Protein AF-0000000083254557 (afdb_homodimer)

Sequence (336 aa):
MAKVIPGRYTARMEGDFVVFIIGMRVNRLWAVHKWLPVFQAMGPMLRELYTNRKLGFRGTEFMLGWRSVHLLQYWDSYEQLETYARGGQHLSAWRNFNRKVGTDGTVGIYHETYKIRSGDYECVYGNMPVFGLAKVSQHVPAVGHMETSRRRMGGENEPAVPTPNNPQMAKVIPGRYTARMEGDFVVFIIGMRVNRLWAVHKWLPVFQAMGPMLRELYTNRKLGFRGTEFMLGWRSVHLLQYWDSYEQLETYARGGQHLSAWRNFNRKVGTDGTVGIYHETYKIRSGDYECVYGNMPVFGLAKVSQHVPAVGHMETSRRRMGGENEPAVPTPNNPQ

Organism: NCBI:txid582686

Foldseek 3Di:
DFDWFAFKKWFDDDFKKKKKKKKKFAPDPVPCVQVVLLVVLVVVVVVVCVVDCVLFWQDWDWDDDPGMIMIITMGRDPVSVVVSCVDDSNVVSVVVNCVRPNPVRRMDMDMDMDIGGVLRDIDMDHRGRQDDNCSRGPIGHCDDLRVDRQSSSVHDDDDPDDGDDRDD/DFDWFAFKKWFDDDFKKKKKKKKKFAPDPVPCVQVVLLVVLVVVVVVVCVVDCVLFWQDWDWDDDPGMIMIITMGRDPVSVVVSCVDDSNVVSVVVNCVRPNPVRRMDMDMDMDIGGVLRDIDMDHRGRQDDNCSRGPIGHCDDQRVDRQSSSVHDDDDPDDGDDRDD

InterPro domains:
  IPR025444 Monooxygenase af470-like [PF13826] (17-133)

Secondary structure (DSSP, 8-state):
-PPPEEEEEEEE--S-EEEEEEEEEES-TT-HHHHHHHHHHHHHHHHHHHH-GGG-EEEEEEEEETTEEEEEEEES-HHHHHHHHTSHHHHHHHHHHHHHTTTSSSEEEEEEEEEE-TT-EEEEEEEE-S-HHHHTSEEEE--GGGSSHHHHTT-----SSPPPPPP-/-PPPEEEEEEEE--S-EEEEEEEEEES-TT-HHHHHHHHHHHHHHHHHHHH-GGG-EEEEEEEEETTEEEEEEEES-HHHHHHHHTSHHHHHHHHHHHHHTTTSSSEEEEEEEEEE-TT-EEEEEEEE-S-HHHHTSEEEE--GGGSSHHHHTT-----SSPPPPPP-

Radius of gyration: 19.99 Å; Cα contacts (8 Å, |Δi|>4): 688; chains: 2; bounding box: 44×56×51 Å

pLDDT: mean 92.92, std 6.1, range [61.5, 98.81]

Nearest PDB structures (foldseek):
  4dpo-assembly1_B  TM=6.701E-01  e=1.807E-04  Methanosarcina mazei Go1
  4zos-assembly1_C  TM=6.107E-01  e=1.812E-03  Yersinia enterocolitica subsp. enterocolitica 8081
  3bde-assembly1_A  TM=6.301E-01  e=5.564E-03  Mesorhizobium japonicum MAFF 303099
  4x4p-assembly6_E  TM=4.072E-01  e=3.608E-02  Archaeoglobus fulgidus DSM 4304
  4x4o-assembly2_C  TM=3.594E-01  e=1.107E-01  Archaeoglobus fulgidus DSM 4304

Structure (mmCIF, N/CA/C/O backbone):
data_AF-0000000083254557-model_v1
#
loop_
_entity.id
_entity.type
_entity.pdbx_description
1 polymer 'Uncharacterized protein DUF4188'
#
loop_
_atom_site.group_PDB
_atom_site.id
_atom_site.type_symbol
_atom_site.label_atom_id
_atom_site.label_alt_id
_atom_site.label_comp_id
_atom_site.label_asym_id
_atom_site.label_entity_id
_atom_site.label_seq_id
_atom_site.pdbx_PDB_ins_code
_atom_site.Cartn_x
_atom_site.Cartn_y
_atom_site.Cartn_z
_atom_site.occupancy
_atom_site.B_iso_or_equiv
_atom_site.auth_seq_id
_atom_site.auth_comp_id
_ato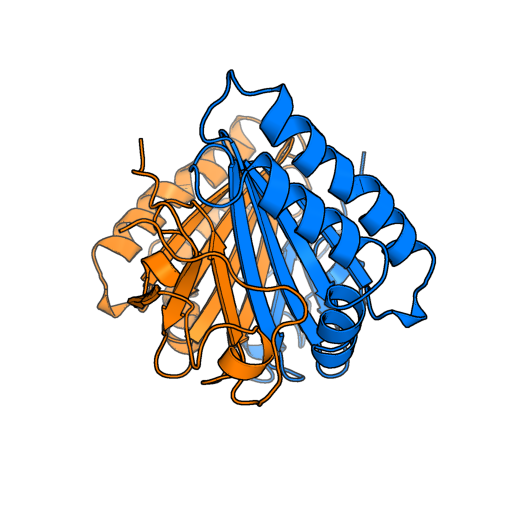m_site.auth_asym_id
_atom_site.auth_atom_id
_atom_site.pdbx_PDB_model_num
ATOM 1 N N . MET A 1 1 ? 16.938 1.512 16.172 1 61.53 1 MET A N 1
ATOM 2 C CA . MET A 1 1 ? 15.617 1.955 15.727 1 61.53 1 MET A CA 1
ATOM 3 C C . MET A 1 1 ? 15.734 3.129 14.758 1 61.53 1 MET A C 1
ATOM 5 O O . MET A 1 1 ? 16.672 3.924 14.852 1 61.53 1 MET A O 1
ATOM 9 N N . ALA A 1 2 ? 14.898 3.094 13.656 1 78.88 2 ALA A N 1
ATOM 10 C CA . ALA A 1 2 ? 15.031 4.156 12.664 1 78.88 2 ALA A CA 1
ATOM 11 C C . ALA A 1 2 ? 14.797 5.527 13.289 1 78.88 2 ALA A C 1
ATOM 13 O O . ALA A 1 2 ? 13.898 5.691 14.117 1 78.88 2 ALA A O 1
ATOM 14 N N . LYS A 1 3 ? 15.68 6.395 13 1 92.19 3 LYS A N 1
ATOM 15 C CA . LYS A 1 3 ? 15.656 7.738 13.57 1 92.19 3 LYS A CA 1
ATOM 16 C C . LYS A 1 3 ? 14.477 8.547 13.039 1 92.19 3 LYS A C 1
ATOM 18 O O . LYS A 1 3 ? 14.281 8.633 11.82 1 92.19 3 LYS A O 1
ATOM 23 N N . VAL A 1 4 ? 13.75 9.086 14.023 1 95.69 4 VAL A N 1
ATOM 24 C CA . VAL A 1 4 ? 12.641 9.961 13.672 1 95.69 4 VAL A CA 1
ATOM 25 C C . VAL A 1 4 ? 13.164 11.312 13.211 1 95.69 4 VAL A C 1
ATOM 27 O O . VAL A 1 4 ? 14.086 11.867 13.812 1 95.69 4 VAL A O 1
ATOM 30 N N . ILE A 1 5 ? 12.664 11.852 12.109 1 95.44 5 ILE A N 1
ATOM 31 C CA . ILE A 1 5 ? 12.961 13.188 11.602 1 95.44 5 ILE A CA 1
ATOM 32 C C . ILE A 1 5 ? 11.766 14.109 11.859 1 95.44 5 ILE A C 1
ATOM 34 O O . ILE A 1 5 ? 10.758 14.031 11.148 1 95.44 5 ILE A O 1
ATOM 38 N N . PRO A 1 6 ? 11.93 14.93 12.875 1 93.38 6 PRO A N 1
ATOM 39 C CA . PRO A 1 6 ? 10.797 15.812 13.188 1 93.38 6 PRO A CA 1
ATOM 40 C C . PRO A 1 6 ? 10.477 16.781 12.055 1 93.38 6 PRO A C 1
ATOM 42 O O . PRO A 1 6 ? 11.383 17.297 11.398 1 93.38 6 PRO A O 1
ATOM 45 N N . GLY A 1 7 ? 9.18 16.984 11.875 1 93.31 7 GLY A N 1
ATOM 46 C CA . GLY A 1 7 ? 8.742 17.906 10.836 1 93.31 7 GLY A CA 1
ATOM 47 C C . GLY A 1 7 ? 8.008 17.203 9.703 1 93.31 7 GLY A C 1
ATOM 48 O O . GLY A 1 7 ? 7.602 16.047 9.836 1 93.31 7 GLY A O 1
ATOM 49 N N . ARG A 1 8 ? 7.734 18.016 8.641 1 94.62 8 ARG A N 1
ATOM 50 C CA . ARG A 1 8 ? 6.977 17.531 7.492 1 94.62 8 ARG A CA 1
ATOM 51 C C . 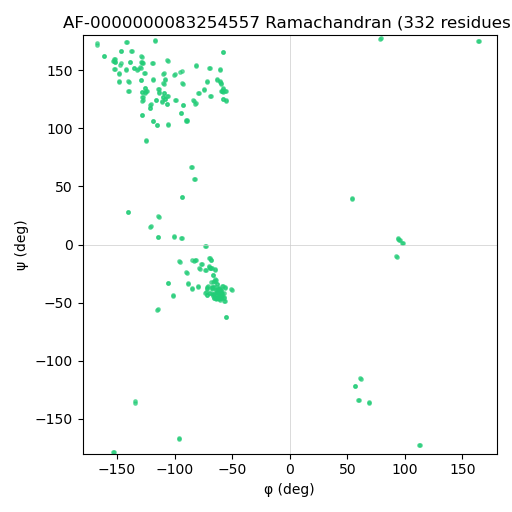ARG A 1 8 ? 7.875 17.391 6.266 1 94.62 8 ARG A C 1
ATOM 53 O O . ARG A 1 8 ? 8.562 18.344 5.879 1 94.62 8 ARG A O 1
ATOM 60 N N . TYR A 1 9 ? 7.77 16.25 5.684 1 96.69 9 TYR A N 1
ATOM 61 C CA . TYR A 1 9 ? 8.602 15.938 4.527 1 96.69 9 TYR A CA 1
ATOM 62 C C . TYR A 1 9 ? 7.793 15.242 3.443 1 96.69 9 TYR A C 1
ATOM 64 O O . TYR A 1 9 ? 6.637 14.867 3.666 1 96.69 9 TYR A O 1
ATOM 72 N N . THR A 1 10 ? 8.398 15.18 2.271 1 97.19 10 THR A N 1
ATOM 73 C CA . THR A 1 10 ? 7.789 14.508 1.13 1 97.19 10 THR A CA 1
ATOM 74 C C . THR A 1 10 ? 8.836 13.75 0.323 1 97.19 10 THR A C 1
ATOM 76 O O . THR A 1 10 ? 10.016 13.719 0.695 1 97.19 10 THR A O 1
ATOM 79 N N . ALA A 1 11 ? 8.344 13.031 -0.649 1 97.69 11 ALA A N 1
ATOM 80 C CA . ALA A 1 11 ? 9.219 12.273 -1.544 1 97.69 11 ALA A CA 1
ATOM 81 C C . ALA A 1 11 ? 9.258 12.906 -2.934 1 97.69 11 ALA A C 1
ATOM 83 O O . ALA A 1 11 ? 8.25 13.422 -3.418 1 97.69 11 ALA A O 1
ATOM 84 N N . ARG A 1 12 ? 10.367 12.906 -3.535 1 95.69 12 ARG A N 1
ATOM 85 C CA . ARG A 1 12 ? 10.516 13.289 -4.938 1 95.69 12 ARG A CA 1
ATOM 86 C C . ARG A 1 12 ? 11.055 12.125 -5.766 1 95.69 12 ARG A C 1
ATOM 88 O O . ARG A 1 12 ? 12.219 11.75 -5.637 1 95.69 12 ARG A O 1
ATOM 95 N N . MET A 1 13 ? 10.188 11.562 -6.531 1 94.94 13 MET A N 1
ATOM 96 C CA . MET A 1 13 ? 10.523 10.461 -7.426 1 94.94 13 MET A CA 1
ATOM 97 C C . MET A 1 13 ? 10.477 10.906 -8.883 1 94.94 13 MET A C 1
ATOM 99 O O . MET A 1 13 ? 9.484 11.484 -9.328 1 94.94 13 MET A O 1
ATOM 103 N N . GLU A 1 14 ? 11.531 10.672 -9.586 1 93 14 GLU A N 1
ATOM 104 C CA . GLU A 1 14 ? 11.57 11.047 -10.992 1 93 14 GLU A CA 1
ATOM 105 C C . GLU A 1 14 ? 11.148 9.875 -11.883 1 93 14 GLU A C 1
ATOM 107 O O . GLU A 1 14 ? 11.508 8.727 -11.617 1 93 14 GLU A O 1
ATOM 112 N N . GLY A 1 15 ? 10.352 10.211 -12.906 1 95.69 15 GLY A N 1
ATOM 113 C CA . GLY A 1 15 ? 9.969 9.203 -13.883 1 95.69 15 GLY A CA 1
ATOM 114 C C . GLY A 1 15 ? 8.859 8.297 -13.391 1 95.69 15 GLY A C 1
ATOM 115 O O . GLY A 1 15 ? 8.289 8.523 -12.32 1 95.69 15 GLY A O 1
ATOM 116 N N . ASP A 1 16 ? 8.438 7.418 -14.25 1 97.94 16 ASP A N 1
ATOM 117 C CA . ASP A 1 16 ? 7.438 6.406 -13.922 1 97.94 16 ASP A CA 1
ATOM 118 C C . ASP A 1 16 ? 8 5.371 -12.953 1 97.94 16 ASP A C 1
ATOM 120 O O . ASP A 1 16 ? 9.211 5.148 -12.914 1 97.94 16 ASP A O 1
ATOM 124 N N . PHE A 1 17 ? 7.199 4.793 -12.172 1 98.5 17 PHE A N 1
ATOM 125 C CA . PHE A 1 17 ? 7.605 3.703 -11.289 1 98.5 17 PHE A CA 1
ATOM 126 C C . PHE A 1 17 ? 6.426 2.785 -10.992 1 98.5 17 PHE A C 1
ATOM 128 O O . PHE A 1 17 ? 5.348 2.938 -11.57 1 98.5 17 PHE A O 1
ATOM 135 N N . VAL A 1 18 ? 6.691 1.757 -10.164 1 98.75 18 VAL A N 1
ATOM 136 C CA . VAL A 1 18 ? 5.66 0.767 -9.859 1 98.75 18 VAL A CA 1
ATOM 137 C C . VAL A 1 18 ? 5.527 0.608 -8.344 1 98.75 18 VAL A C 1
ATOM 139 O O . VAL A 1 18 ? 6.527 0.549 -7.629 1 98.75 18 VAL A O 1
ATOM 142 N N . VAL A 1 19 ? 4.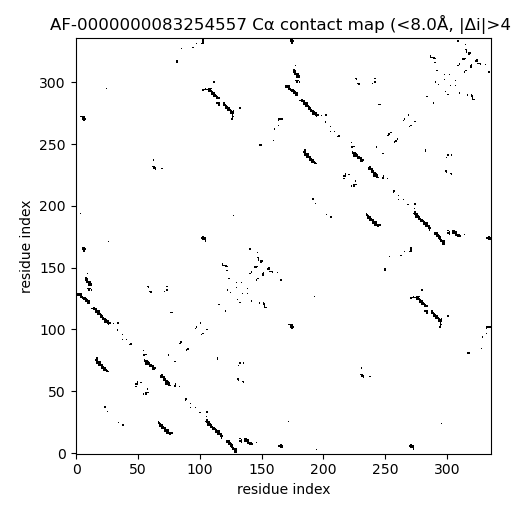34 0.742 -7.871 1 98.81 19 VAL A N 1
ATOM 143 C CA . VAL A 1 19 ? 4 0.334 -6.512 1 98.81 19 VAL A CA 1
ATOM 144 C C . VAL A 1 19 ? 3.473 -1.098 -6.516 1 98.81 19 VAL A C 1
ATOM 146 O O . VAL A 1 19 ? 2.535 -1.417 -7.254 1 98.81 19 VAL A O 1
ATOM 149 N N . PHE A 1 20 ? 4.164 -1.948 -5.793 1 98.69 20 PHE A N 1
ATOM 150 C CA . PHE A 1 20 ? 3.867 -3.375 -5.75 1 98.69 20 PHE A CA 1
ATOM 151 C C . PHE A 1 20 ? 3.564 -3.822 -4.324 1 98.69 20 PHE A C 1
ATOM 153 O O . PHE A 1 20 ? 4.41 -3.701 -3.438 1 98.69 20 PHE A O 1
ATOM 160 N N . ILE A 1 21 ? 2.318 -4.316 -4.094 1 98.5 21 ILE A N 1
ATOM 161 C CA . ILE A 1 21 ? 1.911 -4.82 -2.787 1 98.5 21 ILE A CA 1
ATOM 162 C C . ILE A 1 21 ? 1.723 -6.332 -2.855 1 98.5 21 ILE A C 1
ATOM 164 O O . ILE A 1 21 ? 0.93 -6.832 -3.658 1 98.5 21 ILE A O 1
ATOM 168 N N . ILE A 1 22 ? 2.426 -7.016 -2.021 1 97.81 22 ILE A N 1
ATOM 169 C CA . ILE A 1 22 ? 2.357 -8.469 -2.002 1 97.81 22 ILE A CA 1
ATOM 170 C C . ILE A 1 22 ? 2.188 -8.961 -0.567 1 97.81 22 ILE A C 1
ATOM 172 O O . ILE A 1 22 ? 2.623 -8.297 0.378 1 97.81 22 ILE A O 1
ATOM 176 N N . GLY A 1 23 ? 1.543 -10.078 -0.448 1 96.56 23 GLY A N 1
ATOM 177 C CA . GLY A 1 23 ? 1.381 -10.586 0.905 1 96.56 23 GLY A CA 1
ATOM 178 C C . GLY A 1 23 ? 1.033 -12.062 0.951 1 96.56 23 GLY A C 1
ATOM 179 O O . GLY A 1 23 ? 0.626 -12.641 -0.058 1 96.56 23 GLY A O 1
ATOM 180 N N . MET A 1 24 ? 1.242 -12.594 2.078 1 97.38 24 MET A N 1
ATOM 181 C CA . MET A 1 24 ? 0.879 -13.961 2.434 1 97.38 24 MET A CA 1
ATOM 182 C C . MET A 1 24 ? -0.107 -13.977 3.598 1 97.38 24 MET A C 1
ATOM 184 O O . MET A 1 24 ? -0.003 -13.164 4.516 1 97.38 24 MET A O 1
ATOM 188 N N . ARG A 1 25 ? -1.024 -14.852 3.557 1 97 25 ARG A N 1
ATOM 189 C CA . ARG A 1 25 ? -1.99 -15.047 4.633 1 97 25 ARG A CA 1
ATOM 190 C C . ARG A 1 25 ? -1.984 -16.484 5.121 1 97 25 ARG A C 1
ATOM 192 O O . ARG A 1 25 ? -2.031 -17.422 4.316 1 97 25 ARG A O 1
ATOM 199 N N . VAL A 1 26 ? -1.923 -16.641 6.41 1 97.12 26 VAL A N 1
ATOM 200 C CA . VAL A 1 26 ? -2.01 -17.969 7.008 1 97.12 26 VAL A CA 1
ATOM 201 C C . VAL A 1 26 ? -3.471 -18.312 7.281 1 97.12 26 VAL A C 1
ATOM 203 O O . VAL A 1 26 ? -4.062 -17.828 8.25 1 97.12 26 VAL A O 1
ATOM 206 N N . ASN A 1 27 ? -3.943 -19.172 6.469 1 96.75 27 ASN A N 1
ATOM 207 C CA . ASN A 1 27 ? -5.344 -19.562 6.617 1 96.75 27 ASN A CA 1
ATOM 208 C C . ASN A 1 27 ? -5.512 -20.672 7.645 1 96.75 27 ASN A C 1
ATOM 210 O O . ASN A 1 27 ? -6.539 -20.766 8.32 1 96.75 27 ASN A O 1
ATOM 214 N N . ARG A 1 28 ? -4.59 -21.578 7.664 1 96.06 28 ARG A N 1
ATOM 215 C CA . ARG A 1 28 ? -4.551 -22.641 8.656 1 96.06 28 ARG A CA 1
ATOM 216 C C . ARG A 1 28 ? -3.316 -22.531 9.539 1 96.06 28 ARG A C 1
ATOM 218 O O . ARG A 1 28 ? -2.236 -23 9.18 1 96.06 28 ARG A O 1
ATOM 225 N N . LEU A 1 29 ? -3.498 -22.047 10.727 1 94.62 29 LEU A N 1
ATOM 226 C CA . LEU A 1 29 ? -2.4 -21.672 11.609 1 94.62 29 LEU A CA 1
ATOM 227 C C . LEU A 1 29 ? -1.562 -22.891 11.977 1 94.62 29 LEU A C 1
ATOM 229 O O . LEU A 1 29 ? -0.347 -22.781 12.164 1 94.62 29 LEU A O 1
ATOM 233 N N . TRP A 1 30 ? -2.201 -24.062 12.031 1 94.75 30 TRP A N 1
ATOM 234 C CA . TRP A 1 30 ? -1.504 -25.266 12.484 1 94.75 30 TRP A CA 1
ATOM 235 C C . TRP A 1 30 ? -0.715 -25.906 11.352 1 94.75 30 TRP A C 1
ATOM 237 O O . TRP A 1 30 ? 0.119 -26.781 11.586 1 94.75 30 TRP A O 1
ATOM 247 N N . ALA A 1 31 ? -0.982 -25.5 10.172 1 95.56 31 ALA A N 1
ATOM 248 C CA . ALA A 1 31 ? -0.262 -26.047 9.023 1 95.56 31 ALA A CA 1
ATOM 249 C C . ALA A 1 31 ? 1.084 -25.359 8.836 1 95.56 31 ALA A C 1
ATOM 251 O O . ALA A 1 31 ? 1.405 -24.891 7.738 1 95.56 31 ALA A O 1
ATOM 252 N N . VAL A 1 32 ? 1.893 -25.406 9.891 1 95.25 32 VAL A N 1
ATOM 253 C CA . VAL A 1 32 ? 3.174 -24.703 9.938 1 95.25 32 VAL A CA 1
ATOM 254 C C . VAL A 1 32 ? 4.059 -25.188 8.789 1 95.25 32 VAL A C 1
ATOM 256 O O . VAL A 1 32 ? 4.781 -24.391 8.18 1 95.25 32 VAL A O 1
ATOM 259 N N . HIS A 1 33 ? 3.967 -26.422 8.484 1 94.56 33 HIS A N 1
ATOM 260 C CA . HIS A 1 33 ? 4.812 -27.016 7.457 1 94.56 33 HIS A CA 1
ATOM 261 C C . HIS A 1 33 ? 4.434 -26.5 6.07 1 94.56 33 HIS A C 1
ATOM 263 O O . HIS A 1 33 ? 5.18 -26.688 5.109 1 94.56 33 HIS A O 1
ATOM 269 N N . LYS A 1 34 ? 3.32 -25.828 5.922 1 94.69 34 LYS A N 1
ATOM 270 C CA . LYS A 1 34 ? 2.877 -25.312 4.629 1 94.69 34 LYS A CA 1
ATOM 271 C C . LYS A 1 34 ? 3.166 -23.828 4.5 1 94.69 34 LYS A C 1
ATOM 273 O O . LYS A 1 34 ? 3.652 -23.359 3.463 1 94.69 34 LYS A O 1
ATOM 278 N N . TRP A 1 35 ? 2.891 -23.062 5.551 1 94.25 35 TRP A N 1
ATOM 279 C CA . TRP A 1 35 ? 3.025 -21.625 5.395 1 94.25 35 TRP A CA 1
ATOM 280 C C . TRP A 1 35 ? 4.434 -21.156 5.754 1 94.25 35 TRP A C 1
ATOM 282 O O . TRP A 1 35 ? 4.895 -20.109 5.285 1 94.25 35 TRP A O 1
ATOM 292 N N . LEU A 1 36 ? 5.18 -21.906 6.578 1 95.44 36 LEU A N 1
ATOM 293 C CA . LEU A 1 36 ? 6.523 -21.484 6.953 1 95.44 36 LEU A CA 1
ATOM 294 C C . LEU A 1 36 ? 7.441 -21.453 5.734 1 95.44 36 LEU A C 1
ATOM 296 O O . LEU A 1 36 ? 8.164 -20.469 5.527 1 95.44 36 LEU A O 1
ATOM 300 N N . PRO A 1 37 ? 7.434 -22.453 4.91 1 94 37 PRO A N 1
ATOM 301 C CA . PRO A 1 37 ? 8.281 -22.391 3.717 1 94 37 PRO A CA 1
ATOM 302 C C . PRO A 1 37 ? 7.941 -21.219 2.811 1 94 37 PRO A C 1
ATOM 304 O O . PRO A 1 37 ? 8.836 -20.625 2.195 1 94 37 PRO A O 1
ATOM 307 N N . VAL A 1 38 ? 6.672 -20.891 2.633 1 92.81 38 VAL A N 1
ATOM 308 C CA . VAL A 1 38 ? 6.25 -19.75 1.819 1 92.81 38 VAL A CA 1
ATOM 309 C C . VAL A 1 38 ? 6.84 -18.469 2.387 1 92.81 38 VAL A C 1
ATOM 311 O O . VAL A 1 38 ? 7.414 -17.656 1.65 1 92.81 38 VAL A O 1
ATOM 314 N N . PHE A 1 39 ? 6.758 -18.359 3.664 1 94.25 39 PHE A N 1
ATOM 315 C CA . PHE A 1 39 ? 7.305 -17.203 4.348 1 94.25 39 PHE A CA 1
ATOM 316 C C . PHE A 1 39 ? 8.812 -17.125 4.16 1 94.25 39 PHE A C 1
ATOM 318 O O . PHE A 1 39 ? 9.359 -16.047 3.879 1 94.25 39 PHE A O 1
ATOM 325 N N . GLN A 1 40 ? 9.492 -18.203 4.242 1 94.94 40 GLN A N 1
ATOM 326 C CA . GLN A 1 40 ? 10.945 -18.266 4.211 1 94.94 40 GLN A CA 1
ATOM 327 C C . GLN A 1 40 ? 11.477 -17.984 2.807 1 94.94 40 GLN A C 1
ATOM 329 O O . GLN A 1 40 ? 12.648 -17.625 2.637 1 94.94 40 GLN A O 1
ATOM 334 N N . ALA A 1 41 ? 10.648 -18.172 1.822 1 94.06 41 ALA A N 1
ATOM 335 C CA . ALA A 1 41 ? 11.07 -17.953 0.442 1 94.06 41 ALA A CA 1
ATOM 336 C C . ALA A 1 41 ? 11.305 -16.469 0.173 1 94.06 41 ALA A C 1
ATOM 338 O O . ALA A 1 41 ? 12.031 -16.109 -0.752 1 94.06 41 ALA A O 1
ATOM 339 N N . MET A 1 42 ? 10.727 -15.641 1.001 1 94 42 MET A N 1
ATOM 340 C CA . MET A 1 42 ? 10.797 -14.203 0.787 1 94 42 MET A CA 1
ATOM 341 C C . MET A 1 42 ? 12.195 -13.672 1.08 1 94 42 MET A C 1
ATOM 343 O O . MET A 1 42 ? 12.688 -12.789 0.38 1 94 42 MET A O 1
ATOM 347 N N . GLY A 1 43 ? 12.875 -14.18 2.074 1 93.88 43 GLY A N 1
ATOM 348 C CA . GLY A 1 43 ? 14.195 -13.719 2.482 1 93.88 43 GLY A CA 1
ATOM 349 C C . GLY A 1 43 ? 15.211 -13.742 1.355 1 93.88 43 GLY A C 1
ATOM 350 O O . GLY A 1 43 ? 15.742 -12.695 0.978 1 93.88 43 GLY A O 1
ATOM 351 N N . PRO A 1 44 ? 15.484 -14.93 0.82 1 94.38 44 PRO A N 1
ATOM 352 C CA . PRO A 1 44 ? 16.438 -15.031 -0.289 1 94.38 44 PRO A CA 1
ATOM 353 C C . PRO A 1 44 ? 16.047 -14.156 -1.479 1 94.38 44 PRO A C 1
ATOM 355 O O . PRO A 1 44 ? 16.922 -13.562 -2.121 1 94.38 44 PRO A O 1
ATOM 358 N N . MET A 1 45 ? 14.812 -14.047 -1.743 1 95 45 MET A N 1
ATOM 359 C CA . MET A 1 45 ? 14.367 -13.219 -2.859 1 95 45 MET A CA 1
ATOM 360 C C . MET A 1 45 ? 14.672 -11.75 -2.602 1 95 45 MET A C 1
ATOM 362 O O . MET A 1 45 ? 15.164 -11.047 -3.486 1 95 45 MET A O 1
ATOM 366 N N . LEU A 1 46 ? 14.438 -11.289 -1.394 1 95.19 46 LEU A N 1
ATOM 367 C CA . LEU A 1 46 ? 14.719 -9.898 -1.054 1 95.19 46 LEU A CA 1
ATOM 368 C C . LEU A 1 46 ? 16.219 -9.625 -1.079 1 95.19 46 LEU A C 1
ATOM 370 O O . LEU A 1 46 ? 16.656 -8.555 -1.52 1 95.19 46 LEU A O 1
ATOM 374 N N . ARG A 1 47 ? 17 -10.586 -0.654 1 95.06 47 ARG A N 1
ATOM 375 C CA . ARG A 1 47 ? 18.438 -10.43 -0.703 1 95.06 47 ARG A CA 1
ATOM 376 C C . ARG A 1 47 ? 18.922 -10.25 -2.137 1 95.06 47 ARG A C 1
ATOM 378 O O . ARG A 1 47 ? 19.766 -9.391 -2.408 1 95.06 47 ARG A O 1
ATOM 385 N N . GLU A 1 48 ? 18.438 -11.086 -2.979 1 93.81 48 GLU A N 1
ATOM 386 C CA . GLU A 1 48 ? 18.781 -10.984 -4.395 1 93.81 48 GLU A CA 1
ATOM 387 C C . GLU A 1 48 ? 18.406 -9.609 -4.953 1 93.81 48 GLU A C 1
ATOM 389 O O . GLU A 1 48 ? 19.188 -9 -5.688 1 93.81 48 GLU A O 1
ATOM 394 N N . LEU A 1 49 ? 17.266 -9.141 -4.574 1 94.94 49 LEU A N 1
ATOM 395 C CA . LEU A 1 49 ? 16.75 -7.863 -5.066 1 94.94 49 LEU A CA 1
ATOM 396 C C . LEU A 1 49 ? 17.594 -6.703 -4.539 1 94.94 49 LEU A C 1
ATOM 398 O O . LEU A 1 49 ? 17.906 -5.77 -5.281 1 94.94 49 LEU A O 1
ATOM 402 N N . TYR A 1 50 ? 18.062 -6.738 -3.322 1 94.5 50 TYR A N 1
ATOM 403 C CA . TYR A 1 50 ? 18.828 -5.648 -2.721 1 94.5 50 TYR A CA 1
ATOM 404 C C . TYR A 1 50 ? 20.266 -5.664 -3.207 1 94.5 50 TYR A C 1
ATOM 406 O O . TYR A 1 50 ? 20.938 -4.625 -3.215 1 94.5 50 TYR A O 1
ATOM 414 N N . THR A 1 51 ? 20.703 -6.816 -3.707 1 94.94 51 THR A N 1
ATOM 415 C CA . THR A 1 51 ? 22.109 -6.926 -4.094 1 94.94 51 THR A CA 1
ATOM 416 C C . THR A 1 51 ? 22.281 -6.676 -5.59 1 94.94 51 THR A C 1
ATOM 418 O O . THR A 1 51 ? 23.406 -6.5 -6.07 1 94.94 51 THR A O 1
ATOM 421 N N . ASN A 1 52 ? 21.188 -6.691 -6.32 1 93.12 52 ASN A N 1
ATOM 422 C CA . ASN A 1 52 ? 21.234 -6.445 -7.758 1 93.12 52 ASN A CA 1
ATOM 423 C C . ASN A 1 52 ? 20.297 -5.305 -8.156 1 93.12 52 ASN A C 1
ATOM 425 O O . ASN A 1 52 ? 19.188 -5.547 -8.648 1 93.12 52 ASN A O 1
ATOM 429 N N . ARG A 1 53 ? 20.812 -4.148 -8.141 1 89.38 53 ARG A N 1
ATOM 430 C CA . ARG A 1 53 ? 19.984 -2.963 -8.375 1 89.38 53 ARG A CA 1
ATOM 431 C C . ARG A 1 53 ? 19.484 -2.916 -9.812 1 89.38 53 ARG A C 1
ATOM 433 O O . ARG A 1 53 ? 18.484 -2.264 -10.109 1 89.38 53 ARG A O 1
ATOM 440 N N . LYS A 1 54 ? 20.141 -3.631 -10.688 1 94 54 LYS A N 1
ATOM 441 C CA . LYS A 1 54 ? 19.781 -3.641 -12.102 1 94 54 LYS A CA 1
ATOM 442 C C . LYS A 1 54 ? 18.438 -4.32 -12.32 1 94 54 LYS A C 1
ATOM 444 O O . LYS A 1 54 ? 17.828 -4.164 -13.375 1 94 54 LYS A O 1
ATOM 449 N N . LEU A 1 55 ? 17.984 -4.98 -11.32 1 94.81 55 LEU A N 1
ATOM 450 C CA . LEU A 1 55 ? 16.719 -5.684 -11.43 1 94.81 55 LEU A CA 1
ATOM 451 C C . LEU A 1 55 ? 15.547 -4.707 -11.328 1 94.81 55 LEU A C 1
ATOM 453 O O . LEU A 1 55 ? 14.414 -5.059 -11.656 1 94.81 55 LEU A O 1
ATOM 457 N N . GLY A 1 56 ? 15.805 -3.5 -10.828 1 97 56 GLY A N 1
ATOM 458 C CA . GLY A 1 56 ? 14.789 -2.461 -10.844 1 97 56 GLY A CA 1
ATOM 459 C C . GLY A 1 56 ? 14.062 -2.324 -9.516 1 97 56 GLY A C 1
ATOM 460 O O . GLY A 1 56 ? 13.133 -1.52 -9.391 1 97 56 GLY A O 1
ATOM 461 N N . PHE A 1 57 ? 14.516 -3.168 -8.586 1 97.75 57 PHE A N 1
ATOM 462 C CA . PHE A 1 57 ? 13.945 -3.102 -7.242 1 97.75 57 PHE A CA 1
ATOM 463 C C . PHE A 1 57 ? 14.547 -1.942 -6.453 1 97.75 57 PHE A C 1
ATOM 465 O O . PHE A 1 57 ? 15.766 -1.811 -6.367 1 97.75 57 PHE A O 1
ATOM 472 N N . ARG A 1 58 ? 13.664 -1.113 -5.832 1 97.5 58 ARG A N 1
ATOM 473 C CA . ARG A 1 58 ? 14.18 0.056 -5.125 1 97.5 58 ARG A CA 1
ATOM 474 C C . ARG A 1 58 ? 14.125 -0.152 -3.617 1 97.5 58 ARG A C 1
ATOM 476 O O . ARG A 1 58 ? 14.969 0.374 -2.885 1 97.5 58 ARG A O 1
ATOM 483 N N . GLY A 1 59 ? 13.117 -0.88 -3.17 1 97.5 59 GLY A N 1
ATOM 484 C CA . GLY A 1 59 ? 13 -1.093 -1.737 1 97.5 59 GLY A CA 1
ATOM 485 C C . GLY A 1 59 ? 11.633 -1.604 -1.319 1 97.5 59 GLY A C 1
ATOM 486 O O . GLY A 1 59 ? 10.734 -1.737 -2.152 1 97.5 59 GLY A O 1
ATOM 487 N N . THR A 1 60 ? 11.539 -1.917 0.008 1 97.56 60 THR A N 1
ATOM 488 C CA . THR A 1 60 ? 10.312 -2.529 0.52 1 97.56 60 THR A CA 1
ATOM 489 C C . THR A 1 60 ? 10.062 -2.102 1.962 1 97.56 60 THR A C 1
ATOM 491 O O . THR A 1 60 ? 10.984 -1.705 2.672 1 97.56 60 THR A O 1
ATOM 494 N N . GLU A 1 61 ? 8.781 -1.983 2.301 1 96.25 61 GLU A N 1
ATOM 495 C CA . GLU A 1 61 ? 8.336 -1.875 3.688 1 96.25 61 GLU A CA 1
ATOM 496 C C . GLU A 1 61 ? 7.613 -3.141 4.137 1 96.25 61 GLU A C 1
ATOM 498 O O . GLU A 1 61 ? 6.836 -3.719 3.377 1 96.25 61 GLU A O 1
ATOM 503 N N . PHE A 1 62 ? 7.918 -3.57 5.395 1 94.38 62 PHE A N 1
ATOM 504 C CA . PHE A 1 62 ? 7.297 -4.754 5.973 1 94.38 62 PHE A CA 1
ATOM 505 C C . PHE A 1 62 ? 6.152 -4.363 6.902 1 94.38 62 PHE A C 1
ATOM 507 O O . PHE A 1 62 ? 6.324 -3.531 7.793 1 94.38 62 PHE A O 1
ATOM 514 N N . MET A 1 63 ? 4.957 -4.938 6.594 1 94.62 63 MET A N 1
ATOM 515 C CA . MET A 1 63 ? 3.77 -4.738 7.422 1 94.62 63 MET A CA 1
ATOM 516 C C . MET A 1 63 ? 3.129 -6.078 7.777 1 94.62 63 MET A C 1
ATOM 518 O O . MET A 1 63 ? 3.381 -7.086 7.117 1 94.62 63 MET A O 1
ATOM 522 N N . LEU A 1 64 ? 2.381 -6.008 8.891 1 91.94 64 LEU A N 1
ATOM 523 C CA . LEU A 1 64 ? 1.771 -7.242 9.367 1 91.94 64 LEU A CA 1
ATOM 524 C C . LEU A 1 64 ? 0.267 -7.07 9.547 1 91.94 64 LEU A C 1
ATOM 526 O O . LEU A 1 64 ? -0.214 -5.957 9.766 1 91.94 64 LEU A O 1
ATOM 530 N N . GLY A 1 65 ? -0.422 -8.125 9.312 1 87.31 65 GLY A N 1
ATOM 531 C CA . GLY A 1 65 ? -1.81 -8.273 9.727 1 87.31 65 GLY A CA 1
ATOM 532 C C . GLY A 1 65 ? -2.02 -9.398 10.719 1 87.31 65 GLY A C 1
ATOM 533 O O . GLY A 1 65 ? -1.056 -10.023 11.172 1 87.31 65 GLY A O 1
ATOM 534 N N . TRP A 1 66 ? -3.152 -9.562 11.219 1 83.94 66 TRP A N 1
ATOM 535 C CA . TRP A 1 66 ? -3.467 -10.562 12.227 1 83.94 66 TRP A CA 1
ATOM 536 C C . TRP A 1 66 ? -2.955 -11.938 11.812 1 83.94 66 TRP A C 1
ATOM 538 O O . TRP A 1 66 ? -2.342 -12.648 12.609 1 83.94 66 TRP A O 1
ATOM 548 N N . ARG A 1 67 ? -3.004 -12.383 10.586 1 91.5 67 ARG A N 1
ATOM 549 C CA . ARG A 1 67 ? -2.523 -13.656 10.055 1 91.5 67 ARG A CA 1
ATOM 550 C C . ARG A 1 67 ? -1.888 -13.469 8.68 1 91.5 67 ARG A C 1
ATOM 552 O O . ARG A 1 67 ? -1.99 -14.344 7.816 1 91.5 67 ARG A O 1
ATOM 559 N N . SER A 1 68 ? -1.407 -12.281 8.578 1 94.69 68 SER A N 1
ATOM 560 C CA . SER A 1 68 ? -0.893 -11.992 7.242 1 94.69 68 SER A CA 1
ATOM 561 C C . SER A 1 68 ? 0.377 -11.156 7.309 1 94.69 68 SER A C 1
ATOM 563 O O . SER A 1 68 ? 0.627 -10.477 8.305 1 94.69 68 SER A O 1
ATOM 565 N N . VAL A 1 69 ? 1.188 -11.305 6.367 1 96.12 69 VAL A N 1
ATOM 566 C CA . VAL A 1 69 ? 2.344 -10.453 6.121 1 96.12 69 VAL A CA 1
ATOM 567 C C . VAL A 1 69 ? 2.162 -9.703 4.805 1 96.12 69 VAL A C 1
ATOM 569 O O . VAL A 1 69 ? 1.704 -10.273 3.814 1 96.12 69 VAL A O 1
ATOM 572 N N . HIS A 1 70 ? 2.438 -8.461 4.863 1 97.25 70 HIS A N 1
ATOM 573 C CA . HIS A 1 70 ? 2.301 -7.605 3.688 1 97.25 70 HIS A CA 1
ATOM 574 C C . HIS A 1 70 ? 3.598 -6.855 3.398 1 97.25 70 HIS A C 1
ATOM 576 O O . HIS A 1 70 ? 4.234 -6.332 4.316 1 97.25 70 HIS A O 1
ATOM 582 N N . LEU A 1 71 ? 4.016 -6.824 2.148 1 97.56 71 LEU A N 1
ATOM 583 C CA . LEU A 1 71 ? 5.164 -6.039 1.702 1 97.56 71 LEU A CA 1
ATOM 584 C C . LEU A 1 71 ? 4.734 -4.961 0.711 1 97.56 71 LEU A C 1
ATOM 586 O O . LEU A 1 71 ? 4.043 -5.254 -0.269 1 97.56 71 LEU A O 1
ATOM 590 N N . LEU A 1 72 ? 5.062 -3.748 1.027 1 97.94 72 LEU A N 1
ATOM 591 C CA . LEU A 1 72 ? 4.953 -2.619 0.111 1 97.94 72 LEU A CA 1
ATOM 592 C C . LEU A 1 72 ? 6.277 -2.363 -0.601 1 97.94 72 LEU A C 1
ATOM 594 O O . LEU A 1 72 ? 7.258 -1.963 0.03 1 97.94 72 LEU A O 1
ATOM 598 N N . GLN A 1 73 ? 6.27 -2.586 -1.916 1 98.44 73 GLN A N 1
ATOM 599 C CA . GLN A 1 73 ? 7.512 -2.492 -2.676 1 98.44 73 GLN A CA 1
ATOM 600 C C . GLN A 1 73 ? 7.414 -1.42 -3.758 1 98.44 73 GLN A C 1
ATOM 602 O O . GLN A 1 73 ? 6.316 -1.09 -4.215 1 98.44 73 GLN A O 1
ATOM 607 N N . TYR A 1 74 ? 8.57 -0.94 -4.121 1 98.62 74 TYR A N 1
ATOM 608 C CA . TYR A 1 74 ? 8.711 0.051 -5.18 1 98.62 74 TYR A CA 1
ATOM 609 C C . TYR A 1 74 ? 9.703 -0.422 -6.242 1 98.62 74 TYR A C 1
ATOM 611 O O . TYR A 1 74 ? 10.789 -0.906 -5.914 1 98.62 74 TYR A O 1
ATOM 619 N N . TRP A 1 75 ? 9.32 -0.335 -7.504 1 98.44 75 TRP A N 1
ATOM 620 C CA . TRP A 1 75 ? 10.117 -0.808 -8.633 1 98.44 75 TRP A CA 1
ATOM 621 C C . TRP A 1 75 ? 10.266 0.282 -9.688 1 98.44 75 TRP A C 1
ATOM 623 O O . TRP A 1 75 ? 9.406 1.154 -9.812 1 98.44 75 TRP A O 1
ATOM 633 N N . ASP A 1 76 ? 11.289 0.167 -10.461 1 97.88 76 ASP A N 1
ATOM 634 C CA . ASP A 1 76 ? 11.547 1.119 -11.531 1 97.88 76 ASP A CA 1
ATOM 635 C C . ASP A 1 76 ? 10.523 0.975 -12.656 1 97.88 76 ASP A C 1
ATOM 637 O O . ASP A 1 76 ? 10.094 1.97 -13.242 1 97.88 76 ASP A O 1
ATOM 641 N N . SER A 1 77 ? 10.219 -0.27 -12.984 1 97.56 77 SER A N 1
ATOM 642 C CA . SER A 1 77 ? 9.273 -0.49 -14.07 1 97.56 77 SER A CA 1
ATOM 643 C C . SER A 1 77 ? 8.539 -1.817 -13.914 1 97.56 77 SER A C 1
ATOM 645 O O . SER A 1 77 ? 9.023 -2.721 -13.227 1 97.56 77 SER A O 1
ATOM 647 N N . TYR A 1 78 ? 7.375 -1.881 -14.562 1 97 78 TYR A N 1
ATOM 648 C CA . TYR A 1 78 ? 6.629 -3.133 -14.578 1 97 78 TYR A CA 1
ATOM 649 C C . TYR A 1 78 ? 7.402 -4.219 -15.312 1 97 78 TYR A C 1
ATOM 651 O O . TYR A 1 78 ? 7.391 -5.383 -14.906 1 97 78 TYR A O 1
ATOM 659 N N . GLU A 1 79 ? 8.078 -3.873 -16.406 1 96.12 79 GLU A N 1
ATOM 660 C CA . GLU A 1 79 ? 8.828 -4.832 -17.219 1 96.12 79 GLU A CA 1
ATOM 661 C C . GLU A 1 79 ? 9.914 -5.516 -16.391 1 96.12 79 GLU A C 1
ATOM 663 O O . GLU A 1 79 ? 10.109 -6.727 -16.5 1 96.12 79 GLU A O 1
ATOM 668 N N . GLN A 1 80 ? 10.578 -4.781 -15.602 1 96.94 80 GLN A N 1
ATOM 669 C CA . GLN A 1 80 ? 11.617 -5.352 -14.75 1 96.94 80 GLN A CA 1
ATOM 670 C C . GLN A 1 80 ? 11.023 -6.27 -13.695 1 96.94 80 GLN A C 1
ATOM 672 O O . GLN A 1 80 ? 11.562 -7.348 -13.422 1 96.94 80 GLN A O 1
ATOM 677 N N . LEU A 1 81 ? 9.922 -5.812 -13.102 1 96.5 81 LEU A N 1
ATOM 678 C CA . LEU A 1 81 ? 9.211 -6.652 -12.141 1 96.5 81 LEU A CA 1
ATOM 679 C C . LEU A 1 81 ? 8.758 -7.957 -12.789 1 96.5 81 LEU A C 1
ATOM 681 O O . LEU A 1 81 ? 8.945 -9.031 -12.227 1 96.5 81 LEU A O 1
ATOM 685 N N . GLU A 1 82 ? 8.172 -7.859 -13.977 1 94.88 82 GLU A N 1
ATOM 686 C CA . GLU A 1 82 ? 7.699 -9.031 -14.703 1 94.88 82 GLU A CA 1
ATOM 687 C C . GLU A 1 82 ? 8.852 -9.969 -15.047 1 94.88 82 GLU A C 1
ATOM 689 O O . GLU A 1 82 ? 8.734 -11.188 -14.898 1 94.88 82 GLU A O 1
ATOM 694 N N . THR A 1 83 ? 9.953 -9.406 -15.484 1 93.62 83 THR A N 1
ATOM 695 C CA . THR A 1 83 ? 11.125 -10.195 -15.828 1 93.62 83 THR A CA 1
ATOM 696 C C . THR A 1 83 ? 11.633 -10.969 -14.609 1 93.62 83 THR A C 1
ATOM 698 O O . THR A 1 83 ? 11.945 -12.156 -14.711 1 93.62 83 THR A O 1
ATOM 701 N N . TYR A 1 84 ? 11.727 -10.32 -13.523 1 94.12 84 TYR A N 1
ATOM 702 C CA . TYR A 1 84 ? 12.164 -10.984 -12.305 1 94.12 84 TYR A CA 1
ATOM 703 C C . TYR A 1 84 ? 11.219 -12.125 -11.93 1 94.12 84 TYR A C 1
ATOM 705 O O . TYR A 1 84 ? 11.664 -13.203 -11.531 1 94.12 84 TYR A O 1
ATOM 713 N N . ALA A 1 85 ? 9.898 -11.867 -12.086 1 91.25 85 ALA A N 1
ATOM 714 C CA . ALA A 1 85 ? 8.867 -12.82 -11.695 1 91.25 85 ALA A CA 1
ATOM 715 C C . ALA A 1 85 ? 8.938 -14.086 -12.539 1 91.25 85 ALA A C 1
ATOM 717 O O . ALA A 1 85 ? 8.461 -15.148 -12.125 1 91.25 85 ALA A O 1
ATOM 718 N N . ARG A 1 86 ? 9.516 -13.984 -13.664 1 90.38 86 ARG A N 1
ATOM 719 C CA . ARG A 1 86 ? 9.477 -15.109 -14.594 1 90.38 86 ARG A CA 1
ATOM 720 C C . ARG A 1 86 ? 10.781 -15.898 -14.547 1 90.38 86 ARG A C 1
ATOM 722 O O . ARG A 1 86 ? 10.969 -16.828 -15.336 1 90.38 86 ARG A O 1
ATOM 729 N N . GLY A 1 87 ? 11.664 -15.516 -13.562 1 84.81 87 GLY A N 1
ATOM 730 C CA . GLY A 1 87 ? 12.922 -16.234 -13.531 1 84.81 87 GLY A CA 1
ATOM 731 C C . GLY A 1 87 ? 13.484 -16.406 -12.133 1 84.81 87 GLY A C 1
ATOM 732 O O . GLY A 1 87 ? 12.891 -15.93 -11.156 1 84.81 87 GLY A O 1
ATOM 733 N N . GLY A 1 88 ? 14.453 -17.281 -12.117 1 86.38 88 GLY A N 1
ATOM 734 C CA . GLY A 1 88 ? 15.32 -17.359 -10.953 1 86.38 88 GLY A CA 1
ATOM 735 C C . GLY A 1 88 ? 14.609 -17.891 -9.719 1 86.38 88 GLY A C 1
ATOM 736 O O . GLY A 1 88 ? 13.961 -18.938 -9.773 1 86.38 88 GLY A O 1
ATOM 737 N N . GLN A 1 89 ? 14.883 -17.234 -8.68 1 86.88 89 GLN A N 1
ATOM 738 C CA . GLN A 1 89 ? 14.406 -17.641 -7.359 1 86.88 89 GLN A CA 1
ATOM 739 C C . GLN A 1 89 ? 12.891 -17.516 -7.254 1 86.88 89 GLN A C 1
ATOM 741 O O . GLN A 1 89 ? 12.242 -18.297 -6.562 1 86.88 89 GLN A O 1
ATOM 746 N N . HIS A 1 90 ? 12.344 -16.609 -7.895 1 89.44 90 HIS A N 1
ATOM 747 C CA . HIS A 1 90 ? 10.898 -16.422 -7.816 1 89.44 90 HIS A CA 1
ATOM 748 C C . HIS A 1 90 ? 10.164 -17.609 -8.43 1 89.44 90 HIS A C 1
ATOM 750 O O . HIS A 1 90 ? 9.188 -18.094 -7.855 1 89.44 90 HIS A O 1
ATOM 756 N N . LEU A 1 91 ? 10.602 -18.047 -9.602 1 87.19 91 LEU A N 1
ATOM 757 C CA . LEU A 1 91 ? 9.938 -19.156 -10.266 1 87.19 91 LEU A CA 1
ATOM 758 C C . LEU A 1 91 ? 10.031 -20.438 -9.422 1 87.19 91 LEU A C 1
ATOM 760 O O . LEU A 1 91 ? 9.062 -21.188 -9.336 1 87.19 91 LEU A O 1
ATOM 764 N N . SER A 1 92 ? 11.125 -20.594 -8.828 1 88.38 92 SER A N 1
ATOM 765 C CA . SER A 1 92 ? 11.297 -21.75 -7.949 1 88.38 92 SER A CA 1
ATOM 766 C C . SER A 1 92 ? 10.336 -21.688 -6.77 1 88.38 92 SER A C 1
ATOM 768 O O . SER A 1 92 ? 9.711 -22.703 -6.422 1 88.38 92 SER A O 1
ATOM 770 N N . ALA A 1 93 ? 10.227 -20.578 -6.148 1 88.38 93 ALA A N 1
ATOM 771 C CA . ALA A 1 93 ? 9.312 -20.391 -5.023 1 88.38 93 ALA A CA 1
ATOM 772 C C . ALA A 1 93 ? 7.867 -20.625 -5.457 1 88.38 93 ALA A C 1
ATOM 774 O O . ALA A 1 93 ? 7.078 -21.219 -4.719 1 88.38 93 ALA A O 1
ATOM 775 N N . TRP A 1 94 ? 7.574 -20.172 -6.633 1 88.44 94 TRP A N 1
ATOM 776 C CA . TRP A 1 94 ? 6.227 -20.328 -7.172 1 88.44 94 TRP A CA 1
ATOM 777 C C . TRP A 1 94 ? 5.891 -21.797 -7.398 1 88.44 94 TRP A C 1
ATOM 779 O O . TRP A 1 94 ? 4.797 -22.25 -7.051 1 88.44 94 TRP A O 1
ATOM 789 N N . ARG A 1 95 ? 6.754 -22.547 -7.965 1 88.81 95 ARG A N 1
ATOM 790 C CA . ARG A 1 95 ? 6.578 -23.984 -8.18 1 88.81 95 ARG A CA 1
ATOM 791 C C . ARG A 1 95 ? 6.375 -24.719 -6.859 1 88.81 95 ARG A C 1
ATOM 793 O O . ARG A 1 95 ? 5.504 -25.578 -6.75 1 88.81 95 ARG A O 1
ATOM 800 N N . ASN A 1 96 ? 7.203 -24.312 -5.953 1 90.44 96 ASN A N 1
ATOM 801 C CA . ASN A 1 96 ? 7.094 -24.922 -4.633 1 90.44 96 ASN A CA 1
ATOM 802 C C . ASN A 1 96 ? 5.746 -24.625 -3.986 1 90.44 96 ASN A C 1
ATOM 804 O O . ASN A 1 96 ? 5.133 -25.5 -3.383 1 90.44 96 ASN A O 1
ATOM 808 N N . PHE A 1 97 ? 5.336 -23.422 -4.035 1 92.06 97 PHE A N 1
ATOM 809 C CA . PHE A 1 97 ? 4.035 -23.047 -3.498 1 92.06 97 PHE A CA 1
ATOM 810 C C . PHE A 1 97 ? 2.924 -23.859 -4.137 1 92.06 97 PHE A C 1
ATOM 812 O O . PHE A 1 97 ? 2.055 -24.391 -3.439 1 92.06 97 PHE A O 1
ATOM 819 N N . ASN A 1 98 ? 2.934 -23.938 -5.477 1 88.94 98 ASN A N 1
ATOM 820 C CA . ASN A 1 98 ? 1.892 -24.656 -6.195 1 88.94 98 ASN A CA 1
ATOM 821 C C . ASN A 1 98 ? 1.875 -26.141 -5.824 1 88.94 98 ASN A C 1
ATOM 823 O O . ASN A 1 98 ? 0.806 -26.734 -5.703 1 88.94 98 ASN A O 1
ATOM 827 N N . ARG A 1 99 ? 3.008 -26.656 -5.637 1 89 99 ARG A N 1
ATOM 828 C CA . ARG A 1 99 ? 3.121 -28.078 -5.293 1 89 99 ARG A CA 1
ATOM 829 C C . ARG A 1 99 ? 2.643 -28.328 -3.869 1 89 99 ARG A C 1
ATOM 831 O O . ARG A 1 99 ? 1.872 -29.266 -3.627 1 89 99 ARG A O 1
ATOM 838 N N . LYS A 1 100 ? 3.012 -27.5 -2.963 1 90.75 100 LYS A N 1
ATOM 839 C CA . LYS A 1 100 ? 2.789 -27.75 -1.542 1 90.75 100 LYS A CA 1
ATOM 840 C C . LYS A 1 100 ? 1.433 -27.219 -1.093 1 90.75 100 LYS A C 1
ATOM 842 O O . LYS A 1 100 ? 0.834 -27.75 -0.151 1 90.75 100 LYS A O 1
ATOM 847 N N . VAL A 1 101 ? 0.977 -26.172 -1.638 1 92 101 VAL A N 1
ATOM 848 C CA . VAL A 1 101 ? -0.257 -25.516 -1.222 1 92 101 VAL A CA 1
ATOM 849 C C . VAL A 1 101 ? -1.289 -25.594 -2.344 1 92 101 VAL A C 1
ATOM 851 O O . VAL A 1 101 ? -2.346 -26.203 -2.182 1 92 101 VAL A O 1
ATOM 854 N N . GLY A 1 102 ? -0.859 -25.062 -3.568 1 88.94 102 GLY A N 1
ATOM 855 C CA . GLY A 1 102 ? -1.79 -25.047 -4.684 1 88.94 102 GLY A CA 1
ATOM 856 C C . GLY A 1 102 ? -3.076 -24.312 -4.379 1 88.94 102 GLY A C 1
ATOM 857 O O . GLY A 1 102 ? -3.049 -23.125 -4.02 1 88.94 102 GLY A O 1
ATOM 858 N N . THR A 1 103 ? -4.133 -25 -4.512 1 88.88 103 THR A N 1
ATOM 859 C CA . THR A 1 103 ? -5.43 -24.359 -4.297 1 88.88 103 THR A CA 1
ATOM 860 C C . THR A 1 103 ? -6.125 -24.953 -3.074 1 88.88 103 THR A C 1
ATOM 862 O O . THR A 1 103 ? -7.352 -24.906 -2.971 1 88.88 103 THR A O 1
ATOM 865 N N . ASP A 1 104 ? -5.406 -25.484 -2.191 1 89.44 104 ASP A N 1
ATOM 866 C CA . ASP A 1 104 ? -6.031 -26.219 -1.089 1 89.44 104 ASP A CA 1
ATOM 867 C C . ASP A 1 104 ? -6.492 -25.266 0.007 1 89.44 104 ASP A C 1
ATOM 869 O O . ASP A 1 104 ? -7.129 -25.672 0.978 1 89.44 104 ASP A O 1
ATOM 873 N N . GLY A 1 105 ? -6.07 -24.047 -0.033 1 91.94 105 GLY A N 1
ATOM 874 C CA . GLY A 1 105 ? -6.656 -23.031 0.819 1 91.94 105 GLY A CA 1
ATOM 875 C C . GLY A 1 105 ? -5.898 -22.828 2.119 1 91.94 105 GLY A C 1
ATOM 876 O O . GLY A 1 105 ? -6.273 -21.984 2.939 1 91.94 105 GLY A O 1
ATOM 877 N N . THR A 1 106 ? -4.77 -23.469 2.34 1 94.69 106 THR A N 1
ATOM 878 C CA . THR A 1 106 ? -4.074 -23.422 3.621 1 94.69 106 THR A CA 1
ATOM 879 C C . THR A 1 106 ? -3.281 -22.141 3.77 1 94.69 106 THR A C 1
ATOM 881 O O . THR A 1 106 ? -3.094 -21.641 4.883 1 94.69 106 THR A O 1
ATOM 884 N N . VAL A 1 107 ? -2.723 -21.688 2.666 1 96.81 107 VAL A N 1
ATOM 885 C CA . VAL A 1 107 ? -1.966 -20.438 2.621 1 96.81 107 VAL A CA 1
ATOM 886 C C . VAL A 1 107 ? -2.492 -19.562 1.495 1 96.81 107 VAL A C 1
ATOM 888 O O . VAL A 1 107 ? -2.77 -20.047 0.395 1 96.81 107 VAL A O 1
ATOM 891 N N . GLY A 1 108 ? -2.734 -18.344 1.799 1 97.25 108 GLY A N 1
ATOM 892 C CA . GLY A 1 108 ? -3.121 -17.359 0.794 1 97.25 108 GLY A CA 1
ATOM 893 C C . GLY A 1 108 ? -1.973 -16.469 0.357 1 97.25 108 GLY A C 1
ATOM 894 O O . GLY A 1 108 ? -1.07 -16.188 1.146 1 97.25 108 GLY A O 1
ATOM 895 N N . ILE A 1 109 ? -1.979 -16.094 -0.85 1 96.94 109 ILE A N 1
ATOM 896 C CA . ILE A 1 109 ? -1.053 -15.109 -1.377 1 96.94 109 ILE A CA 1
ATOM 897 C C . ILE A 1 109 ? -1.807 -14.117 -2.26 1 96.94 109 ILE A C 1
ATOM 899 O O . ILE A 1 109 ? -2.805 -14.469 -2.891 1 96.94 109 ILE A O 1
ATOM 903 N N . TYR A 1 110 ? -1.276 -12.914 -2.318 1 97.44 110 TYR A N 1
ATOM 904 C CA . TYR A 1 110 ? -1.854 -11.953 -3.242 1 97.44 110 TYR A CA 1
ATOM 905 C C . TYR A 1 110 ? -0.806 -10.945 -3.703 1 97.44 110 TYR A C 1
ATOM 907 O O . TYR A 1 110 ? 0.225 -10.766 -3.049 1 97.44 110 TYR A O 1
ATOM 915 N N . HIS A 1 111 ? -0.985 -10.312 -4.828 1 97.12 111 HIS A N 1
ATOM 916 C CA . HIS A 1 111 ? -0.221 -9.148 -5.25 1 97.12 111 HIS A CA 1
ATOM 917 C C . HIS A 1 111 ? -1.117 -8.117 -5.938 1 97.12 111 HIS A C 1
ATOM 919 O O . HIS A 1 111 ? -2.072 -8.484 -6.625 1 97.12 111 HIS A O 1
ATOM 925 N N . GLU A 1 112 ? -0.934 -6.949 -5.734 1 98.56 112 GLU A N 1
ATOM 926 C CA . GLU A 1 112 ? -1.466 -5.789 -6.441 1 98.56 112 GLU A CA 1
ATOM 927 C C . GLU A 1 112 ? -0.343 -4.93 -7.016 1 98.56 112 GLU A C 1
ATOM 929 O O . GLU A 1 112 ? 0.545 -4.488 -6.281 1 98.56 112 GLU A O 1
ATOM 934 N N . THR A 1 113 ? -0.39 -4.781 -8.297 1 98.56 113 THR A N 1
ATOM 935 C CA . THR A 1 113 ? 0.615 -3.996 -9.008 1 98.56 113 THR A CA 1
ATOM 936 C C . THR A 1 113 ? -0.005 -2.738 -9.609 1 98.56 113 THR A C 1
ATOM 938 O O . THR A 1 113 ? -1.008 -2.816 -10.32 1 98.56 113 THR A O 1
ATOM 941 N N . TYR A 1 114 ? 0.634 -1.646 -9.359 1 98.75 114 TYR A N 1
ATOM 942 C CA . TYR A 1 114 ? 0.156 -0.375 -9.891 1 98.75 114 TYR A CA 1
ATOM 943 C C . TYR A 1 114 ? 1.267 0.361 -10.633 1 98.75 114 TYR A C 1
ATOM 945 O O . TYR A 1 114 ? 2.332 0.617 -10.062 1 98.75 114 TYR A O 1
ATOM 953 N N . LYS A 1 115 ? 0.993 0.697 -11.906 1 98.44 115 LYS A N 1
ATOM 954 C CA . LYS A 1 115 ? 1.898 1.58 -12.633 1 98.44 115 LYS A CA 1
ATOM 955 C C . LYS A 1 115 ? 1.598 3.045 -12.336 1 98.44 115 LYS A C 1
ATOM 957 O O . LYS A 1 115 ? 0.469 3.504 -12.523 1 98.44 115 LYS A O 1
ATOM 962 N N . ILE A 1 116 ? 2.617 3.738 -11.875 1 98.38 116 ILE A N 1
ATOM 963 C CA . ILE A 1 116 ? 2.455 5.145 -11.523 1 98.38 116 ILE A CA 1
ATOM 964 C C . ILE A 1 116 ? 3.176 6.016 -12.555 1 98.38 116 ILE A C 1
ATOM 966 O O . ILE A 1 116 ? 4.379 5.852 -12.781 1 98.38 116 ILE A O 1
ATOM 970 N N . ARG A 1 117 ? 2.432 6.926 -13.117 1 96.62 117 ARG A N 1
ATOM 971 C CA . ARG A 1 117 ? 3.045 7.879 -14.039 1 96.62 117 ARG A CA 1
ATOM 972 C C . ARG A 1 117 ? 3.727 9.016 -13.281 1 96.62 117 ARG A C 1
ATOM 974 O O . ARG A 1 117 ? 3.303 9.375 -12.18 1 96.62 117 ARG A O 1
ATOM 981 N N . SER A 1 118 ? 4.719 9.516 -14.062 1 94.81 118 SER A N 1
ATOM 982 C CA . SER A 1 118 ? 5.398 10.672 -13.484 1 94.81 118 SER A CA 1
ATOM 983 C C . SER A 1 118 ? 4.406 11.773 -13.133 1 94.81 118 SER A C 1
ATOM 985 O O . SER A 1 118 ? 3.557 12.141 -13.945 1 94.81 118 SER A O 1
ATOM 987 N N . GLY A 1 119 ? 4.465 12.18 -11.789 1 92.88 119 GLY A N 1
ATOM 988 C CA . GLY A 1 119 ? 3.623 13.281 -11.352 1 92.88 119 GLY A CA 1
ATOM 989 C C . GLY A 1 119 ? 2.279 12.828 -10.812 1 92.88 119 GLY A C 1
ATOM 990 O O . GLY A 1 119 ? 1.531 13.625 -10.242 1 92.88 119 GLY A O 1
ATOM 991 N N . ASP A 1 120 ? 1.92 11.609 -10.945 1 96.81 120 ASP A N 1
ATOM 992 C CA . ASP A 1 120 ? 0.622 11.102 -10.508 1 96.81 120 ASP A CA 1
ATOM 993 C C . ASP A 1 120 ? 0.703 10.523 -9.094 1 96.81 120 ASP A C 1
ATOM 995 O O . ASP A 1 120 ? 0.095 9.492 -8.805 1 96.81 120 ASP A O 1
ATOM 999 N N . TYR A 1 121 ? 1.411 11.18 -8.281 1 98 121 TYR A N 1
ATOM 1000 C CA . TYR A 1 121 ? 1.518 10.773 -6.887 1 98 121 TYR A CA 1
ATOM 1001 C C . TYR A 1 121 ? 1.8 11.969 -5.988 1 98 121 TYR A C 1
ATOM 1003 O O . TYR A 1 121 ? 2.295 13 -6.453 1 98 121 TYR A O 1
ATOM 1011 N N . GLU A 1 122 ? 1.518 11.82 -4.734 1 96.56 122 GLU A N 1
ATOM 1012 C CA . GLU A 1 122 ? 1.988 12.742 -3.705 1 96.56 122 GLU A CA 1
ATOM 1013 C C . GLU A 1 122 ? 2.125 12.047 -2.357 1 96.56 122 GLU A C 1
ATOM 1015 O O . GLU A 1 122 ? 1.422 11.07 -2.084 1 96.56 122 GLU A O 1
ATOM 1020 N N . CYS A 1 123 ? 3.033 12.531 -1.564 1 97.25 123 CYS A N 1
ATOM 1021 C CA . CYS A 1 123 ? 3.311 11.953 -0.254 1 97.25 123 CYS A CA 1
ATOM 1022 C C . CYS A 1 123 ? 3.523 13.047 0.789 1 97.25 123 CYS A C 1
ATOM 1024 O O . CYS A 1 123 ? 3.941 14.156 0.457 1 97.25 123 CYS A O 1
ATOM 1026 N N . VAL A 1 124 ? 3.318 12.672 2 1 96.75 124 VAL A N 1
ATOM 1027 C CA . VAL A 1 124 ? 3.758 13.5 3.123 1 96.75 124 VAL A CA 1
ATOM 1028 C C . VAL A 1 124 ? 4.129 12.602 4.305 1 96.75 124 VAL A C 1
ATOM 1030 O O . VAL A 1 124 ? 3.473 11.586 4.551 1 96.75 124 VAL A O 1
ATOM 1033 N N . TYR A 1 125 ? 5.168 12.953 4.973 1 97.38 125 TYR A N 1
ATOM 1034 C CA . TYR A 1 125 ? 5.688 12.266 6.152 1 97.38 125 TYR A CA 1
ATOM 1035 C C . TYR A 1 125 ? 5.891 13.242 7.305 1 97.38 125 TYR A C 1
ATOM 1037 O O . TYR A 1 125 ? 6.75 14.125 7.23 1 97.38 125 TYR A O 1
ATOM 1045 N N . GLY A 1 126 ? 5.145 13.125 8.281 1 96.5 126 GLY A N 1
ATOM 1046 C CA . GLY A 1 126 ? 5.277 13.953 9.461 1 96.5 126 GLY A CA 1
ATOM 1047 C C . GLY A 1 126 ? 5.859 13.211 10.648 1 96.5 126 GLY A C 1
ATOM 1048 O O . GLY A 1 126 ? 5.262 12.25 11.141 1 96.5 126 GLY A O 1
ATOM 1049 N N . ASN A 1 127 ? 6.953 13.688 11.133 1 97.12 127 ASN A N 1
ATOM 1050 C CA . ASN A 1 127 ? 7.594 13.078 12.297 1 97.12 127 ASN A CA 1
ATOM 1051 C C . ASN A 1 127 ? 7.844 11.586 12.078 1 97.12 127 ASN A C 1
ATOM 1053 O O . ASN A 1 127 ? 7.562 10.773 12.953 1 97.12 127 ASN A O 1
ATOM 1057 N N . MET A 1 128 ? 8.242 11.242 10.922 1 97.31 128 MET A N 1
ATOM 1058 C CA . MET A 1 128 ? 8.508 9.859 10.539 1 97.31 128 MET A CA 1
ATOM 1059 C C . MET A 1 128 ? 10.008 9.633 10.336 1 97.31 128 MET A C 1
ATOM 1061 O O . MET A 1 128 ? 10.742 10.57 10.008 1 97.31 128 MET A O 1
ATOM 1065 N N . PRO A 1 129 ? 10.492 8.414 10.656 1 96.94 129 PRO A N 1
ATOM 1066 C CA . PRO A 1 129 ? 11.742 8.078 9.969 1 96.94 129 PRO A CA 1
ATOM 1067 C C . PRO A 1 129 ? 11.602 8.117 8.445 1 96.94 129 PRO A C 1
ATOM 1069 O O . PRO A 1 129 ? 10.484 8.234 7.93 1 96.94 129 PRO A O 1
ATOM 1072 N N . VAL A 1 130 ? 12.734 8.117 7.719 1 97.5 130 VAL A N 1
ATOM 1073 C CA . VAL A 1 130 ? 12.602 7.977 6.273 1 97.5 130 VAL A CA 1
ATOM 1074 C C . VAL A 1 130 ? 11.875 6.676 5.949 1 97.5 130 VAL A C 1
ATOM 1076 O O . VAL A 1 130 ? 12.281 5.602 6.391 1 97.5 130 VAL A O 1
ATOM 1079 N N . PHE A 1 131 ? 10.766 6.734 5.184 1 97 131 PHE A N 1
ATOM 1080 C CA . PHE A 1 131 ? 9.836 5.625 5.016 1 97 131 PHE A CA 1
ATOM 1081 C C . PHE A 1 131 ? 9.227 5.637 3.617 1 97 131 PHE A C 1
ATOM 1083 O O . PHE A 1 131 ? 9.164 6.688 2.971 1 97 131 PHE A O 1
ATOM 1090 N N . GLY A 1 132 ? 8.781 4.441 3.182 1 97.5 132 GLY A N 1
ATOM 1091 C CA . GLY A 1 132 ? 7.992 4.332 1.963 1 97.5 132 GLY A CA 1
ATOM 1092 C C . GLY A 1 132 ? 8.727 4.844 0.735 1 97.5 132 GLY A C 1
ATOM 1093 O O . GLY A 1 132 ? 9.891 4.5 0.511 1 97.5 132 GLY A O 1
ATOM 1094 N N . LEU A 1 133 ? 8 5.637 -0.024 1 98.38 133 LEU A N 1
ATOM 1095 C CA . LEU A 1 133 ? 8.539 6.145 -1.282 1 98.38 133 LEU A CA 1
ATOM 1096 C C . LEU A 1 133 ? 9.758 7.031 -1.036 1 98.38 133 LEU A C 1
ATOM 1098 O O . LEU A 1 133 ? 10.695 7.043 -1.84 1 98.38 133 LEU A O 1
ATOM 1102 N N . ALA A 1 134 ? 9.766 7.758 0.068 1 98.12 134 ALA A N 1
ATOM 1103 C CA . ALA A 1 134 ? 10.883 8.641 0.382 1 98.12 134 ALA A CA 1
ATOM 1104 C C . ALA A 1 134 ? 12.156 7.848 0.633 1 98.12 134 ALA A C 1
ATOM 1106 O O . ALA A 1 134 ? 13.258 8.328 0.361 1 98.12 134 ALA A O 1
ATOM 1107 N N . LYS A 1 135 ? 12.031 6.676 1.138 1 97 135 LYS A N 1
ATOM 1108 C CA . LYS A 1 135 ? 13.172 5.82 1.444 1 97 135 LYS A CA 1
ATOM 1109 C C . LYS A 1 135 ? 13.891 5.383 0.17 1 97 135 LYS A C 1
ATOM 1111 O O . LYS A 1 135 ? 15.094 5.109 0.191 1 97 135 LYS A O 1
ATOM 1116 N N . VAL A 1 136 ? 13.141 5.355 -0.915 1 97.06 136 VAL A N 1
ATOM 1117 C CA . VAL A 1 136 ? 13.703 4.789 -2.137 1 97.06 136 VAL A CA 1
ATOM 1118 C C . VAL A 1 136 ? 13.836 5.883 -3.197 1 97.06 136 VAL A C 1
ATOM 1120 O O . VAL A 1 136 ? 14.023 5.586 -4.379 1 97.06 136 VAL A O 1
ATOM 1123 N N . SER A 1 137 ? 13.594 7.098 -2.885 1 97.25 137 SER A N 1
ATOM 1124 C CA . SER A 1 137 ? 13.734 8.273 -3.74 1 97.25 137 SER A CA 1
ATOM 1125 C C . SER A 1 137 ? 14.438 9.406 -3.008 1 97.25 137 SER A C 1
ATOM 1127 O O . SER A 1 137 ? 15.461 9.188 -2.354 1 97.25 137 SER A O 1
ATOM 1129 N N . GLN A 1 138 ? 13.898 10.672 -3.156 1 97.12 138 GLN A N 1
ATOM 1130 C CA . GLN A 1 138 ? 14.461 11.789 -2.402 1 97.12 138 GLN A CA 1
ATOM 1131 C C . GLN A 1 138 ? 13.531 12.195 -1.261 1 97.12 138 GLN A C 1
ATOM 1133 O O . GLN A 1 138 ? 12.328 12.367 -1.461 1 97.12 138 GLN A O 1
ATOM 1138 N N . HIS A 1 139 ? 14.094 12.25 -0.107 1 97.44 139 HIS A N 1
ATOM 1139 C CA . HIS A 1 139 ? 13.422 12.773 1.077 1 97.44 139 HIS A CA 1
ATOM 1140 C C . HIS A 1 139 ? 13.641 14.273 1.223 1 97.44 139 HIS A C 1
ATOM 1142 O O . HIS A 1 139 ? 14.742 14.711 1.561 1 97.44 139 HIS A O 1
ATOM 1148 N N . VAL A 1 140 ? 12.609 15.086 0.965 1 96 140 VAL A N 1
ATOM 1149 C CA . VAL A 1 140 ? 12.781 16.531 0.924 1 96 140 VAL A CA 1
ATOM 1150 C C . VAL A 1 140 ? 11.727 17.203 1.793 1 96 140 VAL A C 1
ATOM 1152 O O . VAL A 1 140 ? 10.648 16.656 2.014 1 96 140 VAL A O 1
ATOM 1155 N N . PRO A 1 141 ? 11.992 18.406 2.359 1 94.69 141 PRO A N 1
ATOM 1156 C CA . PRO A 1 141 ? 10.977 19.109 3.154 1 94.69 141 PRO A CA 1
ATOM 1157 C C . PRO A 1 141 ? 9.703 19.391 2.365 1 94.69 141 PRO A C 1
ATOM 1159 O O . PRO A 1 141 ? 9.773 19.734 1.182 1 94.69 141 PRO A O 1
ATOM 1162 N N . ALA A 1 142 ? 8.586 19.125 2.979 1 93.44 142 ALA A N 1
ATOM 1163 C CA . ALA A 1 142 ? 7.297 19.438 2.371 1 93.44 142 ALA A CA 1
ATOM 1164 C C . ALA A 1 142 ? 6.891 20.875 2.672 1 93.44 142 ALA A C 1
ATOM 1166 O O . ALA A 1 142 ? 5.887 21.125 3.35 1 93.44 142 ALA A O 1
ATOM 1167 N N . VAL A 1 143 ? 7.57 21.875 2.172 1 86.62 143 VAL A N 1
ATOM 1168 C CA . VAL A 1 143 ? 7.328 23.297 2.436 1 86.62 143 VAL A CA 1
ATOM 1169 C C . VAL A 1 143 ? 7.23 24.062 1.116 1 86.62 143 VAL A C 1
ATOM 1171 O O . VAL A 1 143 ? 7.559 23.516 0.056 1 86.62 143 VAL A O 1
ATOM 1174 N N . GLY A 1 144 ? 6.652 25.266 1.194 1 85.62 144 GLY A N 1
ATOM 1175 C CA . GLY A 1 144 ? 6.543 26.094 0.005 1 85.62 144 GLY A CA 1
ATOM 1176 C C . GLY A 1 144 ? 5.719 25.453 -1.097 1 85.62 144 GLY A C 1
ATOM 1177 O O . GLY A 1 144 ? 4.555 25.109 -0.885 1 85.62 144 GLY A O 1
ATOM 1178 N N . HIS A 1 145 ? 6.332 25.141 -2.211 1 85.56 145 HIS A N 1
ATOM 1179 C CA . HIS A 1 145 ? 5.656 24.594 -3.375 1 85.56 145 HIS A CA 1
ATOM 1180 C C . HIS A 1 145 ? 5.266 23.125 -3.145 1 85.56 145 HIS A C 1
ATOM 1182 O O . HIS A 1 145 ? 4.555 22.531 -3.955 1 85.56 145 HIS A O 1
ATOM 1188 N N . MET A 1 146 ? 5.621 22.672 -2.008 1 89.25 146 MET A N 1
ATOM 1189 C CA . MET A 1 146 ? 5.301 21.281 -1.695 1 89.25 146 MET A CA 1
ATOM 1190 C C . MET A 1 146 ? 4.434 21.188 -0.443 1 89.25 146 MET A C 1
ATOM 1192 O O . MET A 1 146 ? 4.32 20.125 0.164 1 89.25 146 MET A O 1
ATOM 1196 N N . GLU A 1 147 ? 3.9 22.234 -0.065 1 89.12 147 GLU A N 1
ATOM 1197 C CA . GLU A 1 147 ? 3.23 22.312 1.229 1 89.12 147 GLU A CA 1
ATOM 1198 C C . GLU A 1 147 ? 1.906 21.562 1.218 1 89.12 147 GLU A C 1
ATOM 1200 O O . GLU A 1 147 ? 1.566 20.875 2.188 1 89.12 147 GLU A O 1
ATOM 1205 N N . THR A 1 148 ? 1.194 21.734 0.095 1 89.81 148 THR A N 1
ATOM 1206 C CA . THR A 1 148 ? -0.11 21.078 0.042 1 89.81 148 THR A CA 1
ATOM 1207 C C . THR A 1 148 ? -0.07 19.875 -0.877 1 89.81 148 THR A C 1
ATOM 1209 O O . THR A 1 148 ? 0.775 19.781 -1.771 1 89.81 148 THR A O 1
ATOM 1212 N N . SER A 1 149 ? -1.034 19.031 -0.62 1 90.62 149 SER A N 1
ATOM 1213 C CA . SER A 1 149 ? -1.179 17.859 -1.494 1 90.62 149 SER A CA 1
ATOM 1214 C C . SER A 1 149 ? -1.369 18.281 -2.947 1 90.62 149 SER A C 1
ATOM 1216 O O . SER A 1 149 ? -0.735 17.734 -3.848 1 90.62 149 SER A O 1
ATOM 1218 N N . ARG A 1 150 ? -2.199 19.25 -3.186 1 89.81 150 ARG A N 1
ATOM 1219 C CA . ARG A 1 150 ? -2.482 19.734 -4.531 1 89.81 150 ARG A CA 1
ATOM 1220 C C . ARG A 1 150 ? -1.218 20.266 -5.195 1 89.81 150 ARG A C 1
ATOM 1222 O O . ARG A 1 150 ? -0.976 20 -6.379 1 89.81 150 ARG A O 1
ATOM 1229 N N . ARG A 1 151 ? -0.456 20.969 -4.457 1 89.44 151 ARG A N 1
ATOM 1230 C CA . ARG A 1 151 ? 0.78 21.516 -5.008 1 89.44 151 ARG A CA 1
ATOM 1231 C C . ARG A 1 151 ? 1.759 20.406 -5.367 1 89.44 151 ARG A C 1
ATOM 1233 O O . ARG A 1 151 ? 2.426 20.469 -6.402 1 89.44 151 ARG A O 1
ATOM 1240 N N . ARG A 1 152 ? 1.759 19.391 -4.551 1 90.12 152 ARG A N 1
ATOM 1241 C CA . ARG A 1 152 ? 2.648 18.266 -4.816 1 90.12 152 ARG A CA 1
ATOM 1242 C C . ARG A 1 152 ? 2.18 17.484 -6.031 1 90.12 152 ARG A C 1
ATOM 1244 O O . ARG A 1 152 ? 2.965 16.75 -6.645 1 90.12 152 ARG A O 1
ATOM 1251 N N . MET A 1 153 ? 0.892 17.672 -6.391 1 90.62 153 MET A N 1
ATOM 1252 C CA . MET A 1 153 ? 0.337 17.031 -7.574 1 90.62 153 MET A CA 1
ATOM 1253 C C . MET A 1 153 ? 0.436 17.938 -8.797 1 90.62 153 MET A C 1
ATOM 1255 O O . MET A 1 153 ? -0.106 17.625 -9.859 1 90.62 153 MET A O 1
ATOM 1259 N N . GLY A 1 154 ? 1.102 19.078 -8.617 1 86.56 154 GLY A N 1
ATOM 1260 C CA . GLY A 1 154 ? 1.325 19.984 -9.742 1 86.56 154 GLY A CA 1
ATOM 1261 C C . GLY A 1 154 ? 0.287 21.078 -9.844 1 86.56 154 GLY A C 1
ATOM 1262 O O . GLY A 1 154 ? 0.233 21.797 -10.844 1 86.56 154 GLY A O 1
ATOM 1263 N N . GLY A 1 155 ? -0.627 21.125 -8.867 1 90.31 155 GLY A N 1
ATOM 1264 C CA . GLY A 1 155 ? -1.633 22.172 -8.844 1 90.31 155 GLY A CA 1
ATOM 1265 C C . GLY A 1 155 ? -1.26 23.344 -7.949 1 90.31 155 GLY A C 1
ATOM 1266 O O . GLY A 1 155 ? -0.08 23.562 -7.668 1 90.31 155 GLY A O 1
ATOM 1267 N N . GLU A 1 156 ? -2.303 24.172 -7.703 1 88.62 156 GLU A N 1
ATOM 1268 C CA . GLU A 1 156 ? -2.092 25.328 -6.844 1 88.62 156 GLU A CA 1
ATOM 1269 C C . GLU A 1 156 ? -3.287 25.562 -5.926 1 88.62 156 GLU A C 1
ATOM 1271 O O . GLU A 1 156 ? -4.438 25.422 -6.348 1 88.62 156 GLU A O 1
ATOM 1276 N N . ASN A 1 157 ? -2.971 25.766 -4.652 1 89.44 157 ASN A N 1
ATOM 1277 C CA . ASN A 1 157 ? -3.963 26.188 -3.67 1 89.44 157 ASN A CA 1
ATOM 1278 C C . ASN A 1 157 ? -3.305 26.641 -2.371 1 89.44 157 ASN A C 1
ATOM 1280 O O . ASN A 1 157 ? -2.076 26.641 -2.256 1 89.44 157 ASN A O 1
ATOM 1284 N N . GLU A 1 158 ? -4.098 27.172 -1.479 1 86.81 158 GLU A N 1
ATOM 1285 C CA . GLU A 1 158 ? -3.602 27.578 -0.167 1 86.81 158 GLU A CA 1
ATOM 1286 C C . GLU A 1 158 ? -3.816 26.484 0.871 1 86.81 158 GLU A C 1
ATOM 1288 O O . GLU A 1 158 ? -4.797 25.734 0.799 1 86.81 158 GLU A O 1
ATOM 1293 N N . PRO A 1 159 ? -2.932 26.422 1.823 1 84.19 159 PRO A N 1
ATOM 1294 C CA . PRO A 1 159 ? -3.15 25.453 2.893 1 84.19 159 PRO A CA 1
ATOM 1295 C C . PRO A 1 159 ? -4.445 25.703 3.664 1 84.19 159 PRO A C 1
ATOM 1297 O O . PRO A 1 159 ? -4.828 26.859 3.875 1 84.19 159 PRO A O 1
ATOM 1300 N N . ALA A 1 160 ? -5.102 24.641 3.996 1 80.44 160 ALA A N 1
ATOM 1301 C CA . ALA A 1 160 ? -6.332 24.75 4.77 1 80.44 160 ALA A CA 1
ATOM 1302 C C . ALA A 1 160 ? -6.039 25.156 6.215 1 80.44 160 ALA A C 1
ATOM 1304 O O . ALA A 1 160 ? -6.859 25.812 6.863 1 80.44 160 ALA A O 1
ATOM 1305 N N . VAL A 1 161 ? -4.945 24.641 6.707 1 76.62 161 VAL A N 1
ATOM 1306 C CA . VAL A 1 161 ? -4.418 24.984 8.023 1 76.62 161 VAL A CA 1
ATOM 1307 C C . VAL A 1 161 ? -2.945 25.359 7.91 1 76.62 161 VAL A C 1
ATOM 1309 O O . VAL A 1 161 ? -2.207 24.781 7.109 1 76.62 161 VAL A O 1
ATOM 1312 N N . PRO A 1 162 ? -2.598 26.359 8.695 1 76.94 162 PRO A N 1
ATOM 1313 C CA . PRO A 1 162 ? -1.178 26.719 8.641 1 76.94 16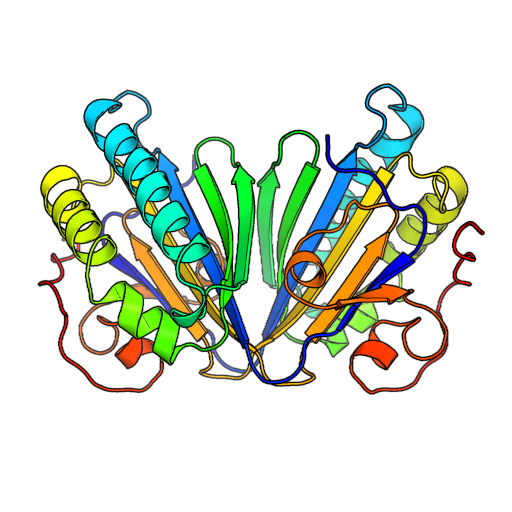2 PRO A CA 1
ATOM 1314 C C . PRO A 1 162 ? -0.26 25.531 8.953 1 76.94 162 PRO A C 1
ATOM 1316 O O . PRO A 1 162 ? -0.534 24.75 9.867 1 76.94 162 PRO A O 1
ATOM 1319 N N . THR A 1 163 ? 0.758 25.328 8.109 1 74.75 163 THR A N 1
ATOM 1320 C CA . THR A 1 163 ? 1.736 24.266 8.32 1 74.75 163 THR A CA 1
ATOM 1321 C C . THR A 1 163 ? 2.795 24.703 9.328 1 74.75 163 THR A C 1
ATOM 1323 O O . THR A 1 163 ? 3.42 25.75 9.172 1 74.75 163 THR A O 1
ATOM 1326 N N . PRO A 1 164 ? 2.84 23.906 10.344 1 76.38 164 PRO A N 1
ATOM 1327 C CA . PRO A 1 164 ? 3.926 24.266 11.258 1 76.38 164 PRO A CA 1
ATOM 1328 C C . PRO A 1 164 ? 5.301 24.188 10.602 1 76.38 164 PRO A C 1
ATOM 1330 O O . PRO A 1 164 ? 5.508 23.375 9.688 1 76.38 164 PRO A O 1
ATOM 1333 N N . ASN A 1 165 ? 6.223 24.984 11.047 1 77.38 165 ASN A N 1
ATOM 1334 C CA . ASN A 1 165 ? 7.586 24.938 10.539 1 77.38 165 ASN A CA 1
ATOM 1335 C C . ASN A 1 165 ? 8.328 23.703 11.016 1 77.38 165 ASN A C 1
ATOM 1337 O O . ASN A 1 165 ? 8.125 23.234 12.141 1 77.38 165 ASN A O 1
ATOM 1341 N N . ASN A 1 166 ? 9.133 23.109 10.078 1 82.62 166 ASN A N 1
ATOM 1342 C CA . ASN A 1 166 ? 10.031 22.047 10.516 1 82.62 166 ASN A CA 1
ATOM 1343 C C . ASN A 1 166 ? 11.008 22.531 11.586 1 82.62 166 ASN A C 1
ATOM 1345 O O . ASN A 1 166 ? 11.438 23.688 11.555 1 82.62 166 ASN A O 1
ATOM 1349 N N . PRO A 1 167 ? 11.125 21.594 12.523 1 76.25 167 PRO A N 1
ATOM 1350 C CA . PRO A 1 167 ? 12.102 22 13.531 1 76.25 167 PRO A CA 1
ATOM 1351 C C . PRO A 1 167 ? 13.484 22.281 12.93 1 76.25 167 PRO A C 1
ATOM 1353 O O . PRO A 1 167 ? 13.875 21.625 11.961 1 76.25 167 PRO A O 1
ATOM 1356 N N . GLN A 1 168 ? 14.047 23.5 13.336 1 66.44 168 GLN A N 1
ATOM 1357 C CA . GLN A 1 168 ? 15.391 23.875 12.906 1 66.44 168 GLN A CA 1
ATOM 1358 C C . GLN A 1 168 ? 16.438 22.953 13.523 1 66.44 168 GLN A C 1
ATOM 1360 O O . GLN A 1 168 ? 16.25 22.453 14.641 1 66.44 168 GLN A O 1
ATOM 1365 N N . MET B 1 1 ? -14.688 -14.945 10.82 1 61.5 1 MET B N 1
ATOM 1366 C CA . MET B 1 1 ? -13.469 -14.805 10.031 1 61.5 1 MET B CA 1
ATOM 1367 C C . MET B 1 1 ? -13.773 -14.82 8.539 1 61.5 1 MET B C 1
ATOM 1369 O O . MET B 1 1 ? -14.742 -15.461 8.109 1 61.5 1 MET B O 1
ATOM 1373 N N . ALA B 1 2 ? -13.086 -13.898 7.762 1 78.75 2 ALA B N 1
ATOM 1374 C CA . ALA B 1 2 ? -13.414 -13.828 6.34 1 78.75 2 ALA B CA 1
ATOM 1375 C C . ALA B 1 2 ? -13.172 -15.164 5.652 1 78.75 2 ALA B C 1
ATOM 1377 O O . ALA B 1 2 ? -12.188 -15.852 5.934 1 78.75 2 ALA B O 1
ATOM 1378 N N . LYS B 1 3 ? -14.141 -15.562 4.895 1 92.31 3 LYS B N 1
ATOM 1379 C CA . LYS B 1 3 ? -14.125 -16.859 4.223 1 92.31 3 LYS B CA 1
ATOM 1380 C C . LYS B 1 3 ? -13.07 -16.891 3.115 1 92.31 3 LYS B C 1
ATOM 1382 O O . LYS B 1 3 ? -13.031 -15.992 2.266 1 92.31 3 LYS B O 1
ATOM 1387 N N . VAL B 1 4 ? -12.25 -17.938 3.225 1 95.69 4 VAL B N 1
ATOM 1388 C CA . VAL B 1 4 ? -11.242 -18.156 2.191 1 95.69 4 VAL B CA 1
ATOM 1389 C C . VAL B 1 4 ? -11.906 -18.688 0.925 1 95.69 4 VAL B C 1
ATOM 1391 O O . VAL B 1 4 ? -12.773 -19.562 0.994 1 95.69 4 VAL B O 1
ATOM 1394 N N . ILE B 1 5 ? -11.594 -18.156 -0.238 1 95.38 5 ILE B N 1
ATOM 1395 C CA . ILE B 1 5 ? -12.031 -18.641 -1.544 1 95.38 5 ILE B CA 1
ATOM 1396 C C . ILE B 1 5 ? -10.875 -19.344 -2.246 1 95.38 5 ILE B C 1
ATOM 1398 O O . ILE B 1 5 ? -9.953 -18.688 -2.752 1 95.38 5 ILE B O 1
ATOM 1402 N N . PRO B 1 6 ? -10.945 -20.656 -2.234 1 93.31 6 PRO B N 1
ATOM 1403 C CA . PRO B 1 6 ? -9.836 -21.391 -2.857 1 93.31 6 PRO B CA 1
ATOM 1404 C C . PRO B 1 6 ? -9.719 -21.109 -4.355 1 93.31 6 PRO B C 1
ATOM 1406 O O . PRO B 1 6 ? -10.727 -20.984 -5.047 1 93.31 6 PRO B O 1
ATOM 1409 N N . GLY B 1 7 ? -8.484 -21.031 -4.785 1 93.31 7 GLY B N 1
ATOM 1410 C CA . GLY B 1 7 ? -8.234 -20.781 -6.195 1 93.31 7 GLY B CA 1
ATOM 1411 C C . GLY B 1 7 ? -7.605 -19.422 -6.457 1 93.31 7 GLY B C 1
ATOM 1412 O O . GLY B 1 7 ? -7.125 -18.766 -5.531 1 93.31 7 GLY B O 1
ATOM 1413 N N . ARG B 1 8 ? -7.5 -19.094 -7.766 1 94.69 8 ARG B N 1
ATOM 1414 C CA . ARG B 1 8 ? -6.867 -17.859 -8.219 1 94.69 8 ARG B CA 1
ATOM 1415 C C . ARG B 1 8 ? -7.902 -16.891 -8.758 1 94.69 8 ARG B C 1
ATOM 1417 O O . ARG B 1 8 ? -8.688 -17.234 -9.641 1 94.69 8 ARG B O 1
ATOM 1424 N N . TYR B 1 9 ? -7.816 -15.703 -8.273 1 96.62 9 TYR B N 1
ATOM 1425 C CA . TYR B 1 9 ? -8.766 -14.664 -8.648 1 96.62 9 TYR B CA 1
ATOM 1426 C C . TYR B 1 9 ? -8.055 -13.336 -8.891 1 96.62 9 TYR B C 1
ATOM 1428 O O . TYR B 1 9 ? -6.863 -13.203 -8.609 1 96.62 9 TYR B O 1
ATOM 1436 N N . THR B 1 10 ? -8.797 -12.43 -9.492 1 97.19 10 THR B N 1
ATOM 1437 C CA . THR B 1 10 ? -8.289 -11.086 -9.766 1 97.19 10 THR B CA 1
ATOM 1438 C C . THR B 1 10 ? -9.391 -10.047 -9.555 1 97.19 10 THR B C 1
ATOM 1440 O O . THR B 1 10 ? -10.508 -10.391 -9.164 1 97.19 10 THR B O 1
ATOM 1443 N N . ALA B 1 11 ? -8.992 -8.812 -9.672 1 97.69 11 ALA B N 1
ATOM 1444 C CA . ALA B 1 11 ? -9.922 -7.695 -9.539 1 97.69 11 ALA B CA 1
ATOM 1445 C C . ALA B 1 11 ? -10.172 -7.027 -10.891 1 97.69 11 ALA B C 1
ATOM 1447 O O . ALA B 1 11 ? -9.266 -6.922 -11.711 1 97.69 11 ALA B O 1
ATOM 1448 N N . ARG B 1 12 ? -11.336 -6.629 -11.125 1 95.62 12 ARG B N 1
ATOM 1449 C CA . ARG B 1 12 ? -11.68 -5.801 -12.273 1 95.62 12 ARG B CA 1
ATOM 1450 C C . ARG B 1 12 ? -12.25 -4.457 -11.836 1 95.62 12 ARG B C 1
ATOM 1452 O O . ARG B 1 12 ? -13.367 -4.391 -11.312 1 95.62 12 ARG B O 1
ATOM 1459 N N . MET B 1 13 ? -11.469 -3.453 -11.992 1 95 13 MET B N 1
ATOM 1460 C CA . MET B 1 13 ? -11.844 -2.084 -11.656 1 95 13 MET B CA 1
ATOM 1461 C C . MET B 1 13 ? -12.016 -1.242 -12.914 1 95 13 MET B C 1
ATOM 1463 O O . MET B 1 13 ? -11.125 -1.206 -13.766 1 95 13 MET B O 1
ATOM 1467 N N . GLU B 1 14 ? -13.133 -0.613 -13.039 1 92.94 14 GLU B N 1
ATOM 1468 C CA . GLU B 1 14 ? -13.375 0.237 -14.195 1 92.94 14 GLU B CA 1
ATOM 1469 C C . GLU B 1 14 ? -12.992 1.688 -13.906 1 92.94 14 GLU B C 1
ATOM 1471 O O . GLU B 1 14 ? -13.242 2.191 -12.812 1 92.94 14 GLU B O 1
ATOM 1476 N N . GLY B 1 15 ? -12.352 2.299 -14.906 1 95.62 15 GLY B N 1
ATOM 1477 C CA . GLY B 1 15 ? -12.031 3.713 -14.789 1 95.62 15 GLY B CA 1
ATOM 1478 C C . GLY B 1 15 ? -10.812 3.979 -13.922 1 95.62 15 GLY B C 1
ATOM 1479 O O . GLY B 1 15 ? -10.141 3.045 -13.484 1 95.62 15 GLY B O 1
ATOM 1480 N N . ASP B 1 16 ? -10.461 5.219 -13.836 1 97.94 16 ASP B N 1
ATOM 1481 C CA . ASP B 1 16 ? -9.367 5.668 -12.977 1 97.94 16 ASP B CA 1
ATOM 1482 C C . ASP B 1 16 ? -9.742 5.551 -11.508 1 97.94 16 ASP B C 1
ATOM 1484 O O . ASP B 1 16 ? -10.922 5.594 -11.156 1 97.94 16 ASP B O 1
ATOM 1488 N N . PHE B 1 17 ? -8.805 5.367 -10.664 1 98.5 17 PHE B N 1
ATOM 1489 C CA . PHE B 1 17 ? -9.031 5.359 -9.227 1 98.5 17 PHE B CA 1
ATOM 1490 C C . PHE B 1 17 ? -7.77 5.777 -8.477 1 98.5 17 PHE B C 1
ATOM 1492 O O . PHE B 1 17 ? -6.781 6.184 -9.094 1 98.5 17 PHE B O 1
ATOM 1499 N N . VAL B 1 18 ? -7.863 5.781 -7.133 1 98.75 18 VAL B N 1
ATOM 1500 C CA . VAL B 1 18 ? -6.746 6.234 -6.309 1 98.75 18 VAL B CA 1
ATOM 1501 C C . VAL B 1 18 ? -6.414 5.176 -5.258 1 98.75 18 VAL B C 1
ATOM 1503 O O . VAL B 1 18 ? -7.316 4.605 -4.637 1 98.75 18 VAL B O 1
ATOM 1506 N N . VAL B 1 19 ? -5.195 4.797 -5.223 1 98.81 19 VAL B N 1
ATOM 1507 C CA . VAL B 1 19 ? -4.664 4.027 -4.102 1 98.81 19 VAL B CA 1
ATOM 1508 C C . VAL B 1 19 ? -4.051 4.969 -3.068 1 98.81 19 VAL B C 1
ATOM 1510 O O . VAL B 1 19 ? -3.195 5.793 -3.4 1 98.81 19 VAL B O 1
ATOM 1513 N N . PHE B 1 20 ? -4.594 4.914 -1.874 1 98.69 20 PHE B N 1
ATOM 1514 C CA . PHE B 1 20 ? -4.211 5.801 -0.785 1 98.69 20 PHE B CA 1
ATOM 1515 C C . PHE B 1 20 ? -3.703 5.004 0.411 1 98.69 20 PHE B C 1
ATOM 1517 O O . PHE B 1 20 ? -4.438 4.195 0.979 1 98.69 20 PHE B O 1
ATOM 1524 N N . ILE B 1 21 ? -2.414 5.211 0.774 1 98.5 21 ILE B N 1
ATOM 1525 C CA . ILE B 1 21 ? -1.812 4.547 1.926 1 98.5 21 ILE B CA 1
ATOM 1526 C C . ILE B 1 21 ? -1.544 5.566 3.029 1 98.5 21 ILE B C 1
ATOM 1528 O O . ILE B 1 21 ? -0.827 6.547 2.814 1 98.5 21 ILE B O 1
ATOM 1532 N N . ILE B 1 22 ? -2.098 5.32 4.164 1 97.81 22 ILE B N 1
ATOM 1533 C CA . ILE B 1 22 ? -1.944 6.23 5.293 1 97.81 22 ILE B CA 1
ATOM 1534 C C . ILE B 1 22 ? -1.565 5.445 6.547 1 97.81 22 ILE B C 1
ATOM 1536 O O . ILE B 1 22 ? -1.909 4.27 6.676 1 97.81 22 ILE B O 1
ATOM 1540 N N . GLY B 1 23 ? -0.853 6.102 7.398 1 96.62 23 GLY B N 1
ATOM 1541 C CA . GLY B 1 23 ? -0.495 5.387 8.617 1 96.62 23 GLY B CA 1
ATOM 1542 C C . GLY B 1 23 ? -0.058 6.309 9.742 1 96.62 23 GLY B C 1
ATOM 1543 O O . GLY B 1 23 ? 0.256 7.48 9.5 1 96.62 23 GLY B O 1
ATOM 1544 N N . MET B 1 24 ? -0.093 5.777 10.883 1 97.38 24 MET B N 1
ATOM 1545 C CA . MET B 1 24 ? 0.391 6.391 12.117 1 97.38 24 MET B CA 1
ATOM 1546 C C . MET B 1 24 ? 1.514 5.562 12.734 1 97.38 24 MET B C 1
ATOM 1548 O O . MET B 1 24 ? 1.473 4.332 12.703 1 97.38 24 MET B O 1
ATOM 1552 N N . ARG B 1 25 ? 2.469 6.199 13.25 1 97 25 ARG B N 1
ATOM 1553 C CA . ARG B 1 25 ? 3.57 5.551 13.953 1 97 25 ARG B CA 1
ATOM 1554 C C . ARG B 1 25 ? 3.711 6.094 15.375 1 97 25 ARG B C 1
ATOM 1556 O O . ARG B 1 25 ? 3.713 7.309 15.586 1 97 25 ARG B O 1
ATOM 1563 N N . VAL B 1 26 ? 3.832 5.188 16.312 1 97.12 26 VAL B N 1
ATOM 1564 C CA . VAL B 1 26 ? 4.07 5.578 17.703 1 97.12 26 VAL B CA 1
ATOM 1565 C C . VAL B 1 26 ? 5.57 5.672 17.953 1 97.12 26 VAL B C 1
ATOM 1567 O O . VAL B 1 26 ? 6.238 4.648 18.125 1 97.12 26 VAL B O 1
ATOM 1570 N N . ASN B 1 27 ? 6.004 6.867 18.047 1 96.81 27 ASN B N 1
ATOM 1571 C CA . ASN B 1 27 ? 7.43 7.074 18.266 1 96.81 27 ASN B CA 1
ATOM 1572 C C . ASN B 1 27 ? 7.789 6.996 19.75 1 96.81 27 ASN B C 1
ATOM 1574 O O . ASN B 1 27 ? 8.891 6.582 20.109 1 96.81 27 ASN B O 1
ATOM 1578 N N . ARG B 1 28 ? 6.918 7.508 20.562 1 96.06 28 ARG B N 1
ATOM 1579 C CA . ARG B 1 28 ? 7.062 7.422 22.016 1 96.06 28 ARG B CA 1
ATOM 1580 C C . ARG B 1 28 ? 5.941 6.594 22.625 1 96.06 28 ARG B C 1
ATOM 1582 O O . ARG B 1 28 ? 4.855 7.113 22.906 1 96.06 28 ARG B O 1
ATOM 1589 N N . LEU B 1 29 ? 6.238 5.379 22.984 1 94.62 29 LEU B N 1
ATOM 1590 C CA . LEU B 1 29 ? 5.234 4.398 23.375 1 94.62 29 LEU B CA 1
ATOM 1591 C C . LEU B 1 29 ? 4.527 4.844 24.656 1 94.62 29 LEU B C 1
ATOM 1593 O O . LEU B 1 29 ? 3.342 4.559 24.844 1 94.62 29 LEU B O 1
ATOM 1597 N N . TRP B 1 30 ? 5.246 5.598 25.5 1 94.81 30 TRP B N 1
ATOM 1598 C CA . TRP B 1 30 ? 4.688 5.961 26.797 1 94.81 30 TRP B CA 1
ATOM 1599 C C . TRP B 1 30 ? 3.805 7.199 26.688 1 94.81 30 TRP B C 1
ATOM 1601 O O . TRP B 1 30 ? 3.062 7.531 27.609 1 94.81 30 TRP B O 1
ATOM 1611 N N . ALA B 1 31 ? 3.883 7.867 25.609 1 95.62 31 ALA B N 1
ATOM 1612 C CA . ALA B 1 31 ? 3.062 9.062 25.406 1 95.62 31 ALA B CA 1
ATOM 1613 C C . ALA B 1 31 ? 1.662 8.688 24.922 1 95.62 31 ALA B C 1
ATOM 1615 O O . ALA B 1 31 ? 1.179 9.219 23.922 1 95.62 31 ALA B O 1
ATOM 1616 N N . VAL B 1 32 ? 0.99 7.852 25.719 1 95.38 32 VAL B N 1
ATOM 1617 C CA . VAL B 1 32 ? -0.315 7.301 25.375 1 95.38 32 VAL B CA 1
ATOM 1618 C C . VAL B 1 32 ? -1.308 8.438 25.141 1 95.38 32 VAL B C 1
ATOM 1620 O O . VAL B 1 32 ? -2.145 8.359 24.234 1 95.38 32 VAL B O 1
ATOM 1623 N N . HIS B 1 33 ? -1.179 9.461 25.875 1 94.56 33 HIS B N 1
ATOM 1624 C CA . HIS B 1 33 ? -2.107 10.578 25.797 1 94.56 33 HIS B CA 1
ATOM 1625 C C . HIS B 1 33 ? -1.937 11.344 24.484 1 94.56 33 HIS B C 1
ATOM 1627 O O . HIS B 1 33 ? -2.779 12.172 24.125 1 94.56 33 HIS B O 1
ATOM 1633 N N . LYS B 1 34 ? -0.895 11.102 23.734 1 94.81 34 LYS B N 1
ATOM 1634 C CA . LYS B 1 34 ? -0.647 11.797 22.469 1 94.81 34 LYS B CA 1
ATOM 1635 C C . LYS B 1 34 ? -1.037 10.93 21.281 1 94.81 34 LYS B C 1
ATOM 1637 O O . LYS B 1 34 ? -1.688 11.406 20.344 1 94.81 34 LYS B O 1
ATOM 1642 N N . TRP B 1 35 ? -0.668 9.664 21.328 1 94.44 35 TRP B N 1
ATOM 1643 C CA . TRP B 1 35 ? -0.907 8.852 20.141 1 94.44 35 TRP B CA 1
ATOM 1644 C C . TRP B 1 35 ? -2.285 8.203 20.188 1 94.44 35 TRP B C 1
ATOM 1646 O O . TRP B 1 35 ? -2.861 7.879 19.141 1 94.44 35 TRP B O 1
ATOM 1656 N N . LEU B 1 36 ? -2.875 8 21.375 1 95.5 36 LEU B N 1
ATOM 1657 C CA . LEU B 1 36 ? -4.184 7.359 21.453 1 95.5 36 LEU B CA 1
ATOM 1658 C C . LEU B 1 36 ? -5.25 8.219 20.766 1 95.5 36 LEU B C 1
ATOM 1660 O O . LEU B 1 36 ? -6.055 7.711 19.984 1 95.5 36 LEU B O 1
ATOM 1664 N N . PRO B 1 37 ? -5.293 9.5 21.031 1 94.12 37 PRO B N 1
ATOM 1665 C CA . PRO B 1 37 ? -6.289 10.32 20.344 1 94.12 37 PRO B CA 1
ATOM 1666 C C . PRO B 1 37 ? -6.137 10.297 18.828 1 94.12 37 PRO B C 1
ATOM 1668 O O . PRO B 1 37 ? -7.129 10.336 18.094 1 94.12 37 PRO B O 1
ATOM 1671 N N . VAL B 1 38 ? -4.918 10.305 18.312 1 92.94 38 VAL B N 1
ATOM 1672 C CA . VAL B 1 38 ? -4.672 10.242 16.875 1 92.94 38 VAL B CA 1
ATOM 1673 C C . VAL B 1 38 ? -5.254 8.945 16.312 1 92.94 38 VAL B C 1
ATOM 1675 O O . VAL B 1 38 ? -5.961 8.969 15.305 1 92.94 38 VAL B O 1
ATOM 1678 N N . PHE B 1 39 ? -5.008 7.895 17.031 1 94.38 39 PHE B N 1
ATOM 1679 C CA . PHE B 1 39 ? -5.527 6.59 16.625 1 94.38 39 PHE B CA 1
ATOM 1680 C C . PHE B 1 39 ? -7.055 6.59 16.641 1 94.38 39 PHE B C 1
ATOM 1682 O O . PHE B 1 39 ? -7.688 6.09 15.703 1 94.38 39 PHE B O 1
ATOM 1689 N N . GLN B 1 40 ? -7.648 7.18 17.594 1 95 40 GLN B N 1
ATOM 1690 C CA . GLN B 1 40 ? -9.094 7.145 17.812 1 95 40 GLN B CA 1
ATOM 1691 C C . GLN B 1 40 ? -9.812 8.023 16.781 1 95 40 GLN B C 1
ATOM 1693 O O . GLN B 1 40 ? -11.008 7.848 16.547 1 95 40 GLN B O 1
ATOM 1698 N N . ALA B 1 41 ? -9.109 8.953 16.219 1 94.19 41 ALA B N 1
ATOM 1699 C CA . ALA B 1 41 ? -9.719 9.852 15.234 1 94.19 41 ALA B CA 1
ATOM 1700 C C . ALA B 1 41 ? -10.062 9.102 13.945 1 94.19 41 ALA B C 1
ATOM 1702 O O . ALA B 1 41 ? -10.93 9.539 13.18 1 94.19 41 ALA B O 1
ATOM 1703 N N . MET B 1 42 ? -9.43 7.98 13.766 1 94.06 42 MET B N 1
ATOM 1704 C CA . MET B 1 42 ? -9.609 7.227 12.523 1 94.06 42 MET B CA 1
ATOM 1705 C C . MET B 1 42 ? -10.992 6.582 12.477 1 94.06 42 MET B C 1
ATOM 1707 O O . MET B 1 42 ? -11.625 6.531 11.422 1 94.06 42 MET B O 1
ATOM 1711 N N . GLY B 1 43 ? -11.508 6.09 13.57 1 93.94 43 GLY B N 1
ATOM 1712 C CA . GLY B 1 43 ? -12.789 5.398 13.633 1 93.94 43 GLY B CA 1
ATOM 1713 C C . GLY B 1 43 ? -13.938 6.215 13.07 1 93.94 43 GLY B C 1
ATOM 1714 O O . GLY B 1 43 ? -14.578 5.809 12.102 1 93.94 43 GLY B O 1
ATOM 1715 N N . PRO B 1 44 ? -14.211 7.363 13.695 1 94.38 44 PRO B N 1
ATOM 1716 C CA . PRO B 1 44 ? -15.289 8.227 13.203 1 94.38 44 PRO B CA 1
ATOM 1717 C C . PRO B 1 44 ? -15.109 8.609 11.742 1 94.38 44 PRO B C 1
ATOM 1719 O O . PRO B 1 44 ? -16.094 8.68 10.992 1 94.38 44 PRO B O 1
ATOM 1722 N N . MET B 1 45 ? -13.922 8.828 11.328 1 95 45 MET B N 1
ATOM 1723 C CA . MET B 1 45 ? -13.672 9.195 9.938 1 95 45 MET B CA 1
ATOM 1724 C C . MET B 1 45 ? -14.031 8.047 9 1 95 45 MET B C 1
ATOM 1726 O O . MET B 1 45 ? -14.68 8.25 7.973 1 95 45 MET B O 1
ATOM 1730 N N . LEU B 1 46 ? -13.672 6.84 9.367 1 95.12 46 LEU B N 1
ATOM 1731 C CA . LEU B 1 46 ? -13.984 5.68 8.539 1 95.12 46 LEU B CA 1
ATOM 1732 C C . LEU B 1 46 ? -15.492 5.434 8.5 1 95.12 46 LEU B C 1
ATOM 1734 O O . LEU B 1 46 ? -16.031 5.07 7.457 1 95.12 46 LEU B O 1
ATOM 1738 N N . ARG B 1 47 ? -16.141 5.664 9.609 1 95.06 47 ARG B N 1
ATOM 1739 C CA . ARG B 1 47 ? -17.594 5.52 9.648 1 95.06 47 ARG B CA 1
ATOM 1740 C C . ARG B 1 47 ? -18.266 6.477 8.672 1 95.06 47 ARG B C 1
ATOM 1742 O O . ARG B 1 47 ? -19.188 6.09 7.945 1 95.06 47 ARG B O 1
ATOM 1749 N N . GLU B 1 48 ? -17.828 7.688 8.734 1 93.81 48 GLU B N 1
ATOM 1750 C CA . GLU B 1 48 ? -18.375 8.688 7.816 1 93.81 48 GLU B CA 1
ATOM 1751 C C . GLU B 1 48 ? -18.156 8.273 6.363 1 93.81 48 GLU B C 1
ATOM 1753 O O . GLU B 1 48 ? -19.062 8.406 5.535 1 93.81 48 GLU B O 1
ATOM 1758 N N . LEU B 1 49 ? -17 7.758 6.082 1 94.94 49 LEU B N 1
ATOM 1759 C CA . LEU B 1 49 ? -16.641 7.363 4.727 1 94.94 49 LEU B CA 1
ATOM 1760 C C . LEU B 1 49 ? -17.469 6.172 4.266 1 94.94 49 LEU B C 1
ATOM 1762 O O . LEU B 1 49 ? -17.938 6.137 3.123 1 94.94 49 LEU B O 1
ATOM 1766 N N . TYR B 1 50 ? -17.781 5.223 5.102 1 94.5 50 TYR B N 1
ATOM 1767 C CA . TYR B 1 50 ? -18.531 4.027 4.734 1 94.5 50 TYR B CA 1
ATOM 1768 C C . TYR B 1 50 ? -20.016 4.324 4.621 1 94.5 50 TYR B C 1
ATOM 1770 O O . TYR B 1 50 ? -20.734 3.641 3.896 1 94.5 50 TYR B O 1
ATOM 1778 N N . THR B 1 51 ? -20.453 5.406 5.266 1 94.94 51 THR B N 1
ATOM 1779 C CA . THR B 1 51 ? -21.875 5.695 5.285 1 94.94 51 THR B CA 1
ATOM 1780 C C . THR B 1 51 ? -22.25 6.676 4.176 1 94.94 51 THR B C 1
ATOM 1782 O O . THR B 1 51 ? -23.422 6.859 3.869 1 94.94 51 THR B O 1
ATOM 1785 N N . ASN B 1 52 ? -21.25 7.32 3.6 1 93.12 52 ASN B N 1
ATOM 1786 C CA . ASN B 1 52 ? -21.484 8.266 2.514 1 93.12 52 ASN B CA 1
ATOM 1787 C C . ASN B 1 52 ? -20.672 7.906 1.273 1 93.12 52 ASN B C 1
ATOM 1789 O O . ASN B 1 52 ? -19.625 8.508 1.012 1 93.12 52 ASN B O 1
ATOM 1793 N N . ARG B 1 53 ? -21.234 7.121 0.449 1 89.38 53 ARG B N 1
ATOM 1794 C CA . ARG B 1 53 ? -20.516 6.598 -0.709 1 89.38 53 ARG B CA 1
ATOM 1795 C C . ARG B 1 53 ? -20.203 7.707 -1.71 1 89.38 53 ARG B C 1
ATOM 1797 O O . ARG B 1 53 ? -19.297 7.578 -2.525 1 89.38 53 ARG B O 1
ATOM 1804 N N . LYS B 1 54 ? -20.938 8.797 -1.614 1 94.12 54 LYS B N 1
ATOM 1805 C 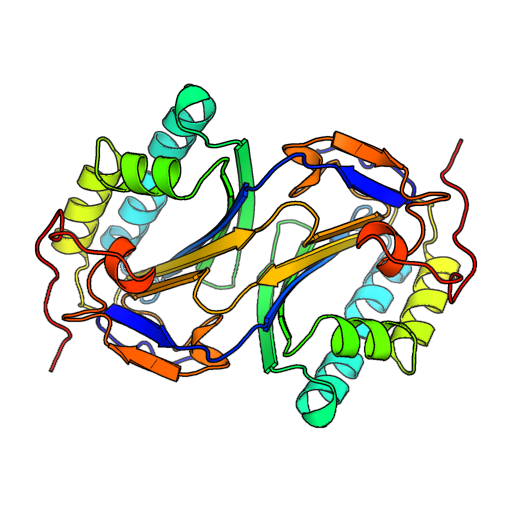CA . LYS B 1 54 ? -20.75 9.914 -2.537 1 94.12 54 LYS B CA 1
ATOM 1806 C C . LYS B 1 54 ? -19.406 10.594 -2.316 1 94.12 54 LYS B C 1
ATOM 1808 O O . LYS B 1 54 ? -18.938 11.352 -3.174 1 94.12 54 LYS B O 1
ATOM 1813 N N . LEU B 1 55 ? -18.812 10.273 -1.245 1 94.81 55 LEU B N 1
ATOM 1814 C CA . LEU B 1 55 ? -17.516 10.883 -0.926 1 94.81 55 LEU B CA 1
ATOM 1815 C C . LEU B 1 55 ? -16.406 10.258 -1.759 1 94.81 55 LEU B C 1
ATOM 1817 O O . LEU B 1 55 ? -15.297 10.805 -1.831 1 94.81 55 LEU B O 1
ATOM 1821 N N . GLY B 1 56 ? -16.672 9.094 -2.355 1 97.06 56 GLY B N 1
ATOM 1822 C CA . GLY B 1 56 ? -15.719 8.5 -3.289 1 97.06 56 GLY B CA 1
ATOM 1823 C C . GLY B 1 56 ? -14.844 7.438 -2.656 1 97.06 56 GLY B C 1
ATOM 1824 O O . GLY B 1 56 ? -13.953 6.887 -3.312 1 97.06 56 GLY B O 1
ATOM 1825 N N . PHE B 1 57 ? -15.125 7.219 -1.369 1 97.81 57 PHE B N 1
ATOM 1826 C CA . PHE B 1 57 ? -14.398 6.18 -0.653 1 97.81 57 PHE B CA 1
ATOM 1827 C C . PHE B 1 57 ? -14.961 4.801 -0.976 1 97.81 57 PHE B C 1
ATOM 1829 O O . PHE B 1 57 ? -16.172 4.578 -0.867 1 97.81 57 PHE B O 1
ATOM 1836 N N . ARG B 1 58 ? -14.062 3.848 -1.332 1 97.5 58 ARG B N 1
ATOM 1837 C CA . ARG B 1 58 ? -14.555 2.529 -1.728 1 97.5 58 ARG B CA 1
ATOM 1838 C C . ARG B 1 58 ? -14.305 1.5 -0.632 1 97.5 58 ARG B C 1
ATOM 1840 O O . ARG B 1 58 ? -15.062 0.539 -0.489 1 97.5 58 ARG B O 1
ATOM 1847 N N . GLY B 1 59 ? -13.211 1.684 0.083 1 97.5 59 GLY B N 1
ATOM 1848 C CA . GLY B 1 59 ? -12.898 0.719 1.126 1 97.5 59 GLY B CA 1
ATOM 1849 C C . GLY B 1 59 ? -11.461 0.802 1.604 1 97.5 59 GLY B C 1
ATOM 1850 O O . GLY B 1 59 ? -10.664 1.584 1.073 1 97.5 59 GLY B O 1
ATOM 1851 N N . THR B 1 60 ? -11.18 -0.015 2.65 1 97.56 60 THR B N 1
ATOM 1852 C CA . THR B 1 60 ? -9.867 0.048 3.283 1 97.56 60 THR B CA 1
ATOM 1853 C C . THR B 1 60 ? -9.461 -1.319 3.824 1 97.56 60 THR B C 1
ATOM 1855 O O . THR B 1 60 ? -10.312 -2.168 4.086 1 97.56 60 THR B O 1
ATOM 1858 N N . GLU B 1 61 ? -8.156 -1.587 3.791 1 96.25 61 GLU B N 1
ATOM 1859 C CA . GLU B 1 61 ? -7.555 -2.699 4.52 1 96.25 61 GLU B CA 1
ATOM 1860 C C . GLU B 1 61 ? -6.699 -2.199 5.68 1 96.25 61 GLU B C 1
ATOM 1862 O O . GLU B 1 61 ? -5.984 -1.205 5.547 1 96.25 61 GLU B O 1
ATOM 1867 N N . PHE B 1 62 ? -6.816 -2.916 6.836 1 94.44 62 PHE B N 1
ATOM 1868 C CA . PHE B 1 62 ? -6.051 -2.572 8.031 1 94.44 62 PHE B CA 1
ATOM 1869 C C . PHE B 1 62 ? -4.828 -3.467 8.164 1 94.44 62 PHE B C 1
ATOM 1871 O O . PHE B 1 62 ? -4.938 -4.695 8.094 1 94.44 62 PHE B O 1
ATOM 1878 N N . MET B 1 63 ? -3.652 -2.803 8.258 1 94.56 63 MET B N 1
ATOM 1879 C CA . MET B 1 63 ? -2.385 -3.492 8.484 1 94.56 63 MET B CA 1
ATOM 1880 C C . MET B 1 63 ? -1.634 -2.881 9.664 1 94.56 63 MET B C 1
ATOM 1882 O O . MET B 1 63 ? -1.914 -1.748 10.062 1 94.56 63 MET B O 1
ATOM 1886 N N . LEU B 1 64 ? -0.757 -3.73 10.211 1 92 64 LEU B N 1
ATOM 1887 C CA . LEU B 1 64 ? -0.024 -3.277 11.383 1 92 64 LEU B CA 1
ATOM 1888 C C . LEU B 1 64 ? 1.479 -3.443 11.188 1 92 64 LEU B C 1
ATOM 1890 O O . LEU B 1 64 ? 1.917 -4.301 10.414 1 92 64 LEU B O 1
ATOM 1894 N N . GLY B 1 65 ? 2.197 -2.559 11.766 1 87.31 65 GLY B N 1
ATOM 1895 C CA . GLY B 1 65 ? 3.631 -2.701 11.969 1 87.31 65 GLY B CA 1
ATOM 1896 C C . GLY B 1 65 ? 4.023 -2.748 13.438 1 87.31 65 GLY B C 1
ATOM 1897 O O . GLY B 1 65 ? 3.16 -2.768 14.312 1 87.31 65 GLY B O 1
ATOM 1898 N N . TRP B 1 66 ? 5.215 -2.939 13.734 1 83.88 66 TRP B N 1
ATOM 1899 C CA . TRP B 1 66 ? 5.707 -3.066 15.102 1 83.88 66 TRP B CA 1
ATOM 1900 C C . TRP B 1 66 ? 5.227 -1.905 15.961 1 83.88 66 TRP B C 1
ATOM 1902 O O . TRP B 1 66 ? 4.762 -2.109 17.078 1 83.88 66 TRP B O 1
ATOM 1912 N N . ARG B 1 67 ? 5.148 -0.669 15.523 1 91.5 67 ARG B N 1
ATOM 1913 C CA . ARG B 1 67 ? 4.676 0.519 16.219 1 91.5 67 ARG B CA 1
ATOM 1914 C C . ARG B 1 67 ? 3.867 1.42 15.297 1 91.5 67 ARG B C 1
ATOM 1916 O O . ARG B 1 67 ? 3.91 2.646 15.422 1 91.5 67 ARG B O 1
ATOM 1923 N N . SER B 1 68 ? 3.316 0.727 14.375 1 94.75 68 SER B N 1
ATOM 1924 C CA . SER B 1 68 ? 2.627 1.541 13.375 1 94.75 68 SER B CA 1
ATOM 1925 C C . SER B 1 68 ? 1.331 0.878 12.922 1 94.75 68 SER B C 1
ATOM 1927 O O . SER B 1 68 ? 1.172 -0.338 13.047 1 94.75 68 SER B O 1
ATOM 1929 N N . VAL B 1 69 ? 0.419 1.652 12.562 1 96.25 69 VAL B N 1
ATOM 1930 C CA . VAL B 1 69 ? -0.807 1.229 11.891 1 96.25 69 VAL B CA 1
ATOM 1931 C C . VAL B 1 69 ? -0.836 1.78 10.469 1 96.25 69 VAL B C 1
ATOM 1933 O O . VAL B 1 69 ? -0.475 2.938 10.234 1 96.25 69 VAL B O 1
ATOM 1936 N N . HIS B 1 70 ? -1.171 0.924 9.586 1 97.25 70 HIS B N 1
ATOM 1937 C CA . HIS B 1 70 ? -1.233 1.294 8.172 1 97.25 70 HIS B CA 1
ATOM 1938 C C . HIS B 1 70 ? -2.596 0.959 7.574 1 97.25 70 HIS B C 1
ATOM 1940 O O . HIS B 1 70 ? -3.145 -0.115 7.832 1 97.25 70 HIS B O 1
ATOM 1946 N N . LEU B 1 71 ? -3.168 1.882 6.82 1 97.62 71 LEU B N 1
ATOM 1947 C CA . LEU B 1 71 ? -4.406 1.658 6.082 1 97.62 71 LEU B CA 1
ATOM 1948 C C . LEU B 1 71 ? -4.172 1.766 4.578 1 97.62 71 LEU B C 1
ATOM 1950 O O . LEU B 1 71 ? -3.598 2.75 4.105 1 97.62 71 LEU B O 1
ATOM 1954 N N . LEU B 1 72 ? -4.531 0.733 3.873 1 97.94 72 LEU B N 1
ATOM 1955 C CA . LEU B 1 72 ? -4.605 0.729 2.416 1 97.94 72 LEU B CA 1
ATOM 1956 C C . LEU B 1 72 ? -6.02 1.038 1.94 1 97.94 72 LEU B C 1
ATOM 1958 O O . LEU B 1 72 ? -6.934 0.238 2.143 1 97.94 72 LEU B O 1
ATOM 1962 N N . GLN B 1 73 ? -6.156 2.203 1.305 1 98.44 73 GLN B N 1
ATOM 1963 C CA . GLN B 1 73 ? -7.484 2.656 0.913 1 98.44 73 GLN B CA 1
ATOM 1964 C C . GLN B 1 73 ? -7.59 2.814 -0.602 1 98.44 73 GLN B C 1
ATOM 1966 O O . GLN B 1 73 ? -6.578 3.025 -1.279 1 98.44 73 GLN B O 1
ATOM 1971 N N . TYR B 1 74 ? -8.812 2.727 -1.053 1 98.62 74 TYR B N 1
ATOM 1972 C CA . TYR B 1 74 ? -9.148 2.908 -2.461 1 98.62 74 TYR B CA 1
ATOM 1973 C C . TYR B 1 74 ? -10.227 3.967 -2.637 1 98.62 74 TYR B C 1
ATOM 1975 O O . TYR B 1 74 ? -11.234 3.957 -1.924 1 98.62 74 TYR B O 1
ATOM 1983 N N . TRP B 1 75 ? -10.008 4.914 -3.533 1 98.44 75 TRP B N 1
ATOM 1984 C CA . TRP B 1 75 ? -10.914 6.031 -3.771 1 98.44 75 TRP B CA 1
ATOM 1985 C C . TRP B 1 75 ? -11.258 6.145 -5.254 1 98.44 75 TRP B C 1
ATOM 1987 O O . TRP B 1 75 ? -10.477 5.738 -6.113 1 98.44 75 TRP B O 1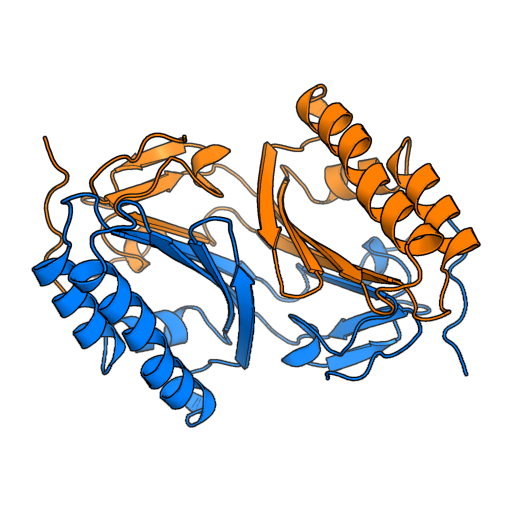
ATOM 1997 N N . ASP B 1 76 ? -12.367 6.746 -5.52 1 97.88 76 ASP B N 1
ATOM 1998 C CA . ASP B 1 76 ? -12.812 6.953 -6.895 1 97.88 76 ASP B CA 1
ATOM 1999 C C . ASP B 1 76 ? -11.93 7.969 -7.609 1 97.88 76 ASP B C 1
ATOM 2001 O O . ASP B 1 76 ? -11.641 7.816 -8.797 1 97.88 76 ASP B O 1
ATOM 2005 N N . SER B 1 77 ? -11.594 9.031 -6.887 1 97.56 77 SER B N 1
ATOM 2006 C CA . SER B 1 77 ? -10.781 10.07 -7.52 1 97.56 77 SER B CA 1
ATOM 2007 C C . SER B 1 77 ? -9.953 10.828 -6.484 1 97.56 77 SER B C 1
ATOM 2009 O O . SER B 1 77 ? -10.297 10.844 -5.301 1 97.56 77 SER B O 1
ATOM 2011 N N . TYR B 1 78 ? -8.875 11.438 -6.996 1 97 78 TYR B N 1
ATOM 2012 C CA . TYR B 1 78 ? -8.062 12.289 -6.137 1 97 78 TYR B CA 1
ATOM 2013 C C . TYR B 1 78 ? -8.852 13.5 -5.66 1 97 78 TYR B C 1
ATOM 2015 O O . TYR B 1 78 ? -8.719 13.93 -4.512 1 97 78 TYR B O 1
ATOM 2023 N N . GLU B 1 79 ? -9.68 14.086 -6.516 1 96.12 79 GLU B N 1
ATOM 2024 C CA . GLU B 1 79 ? -10.461 15.273 -6.184 1 96.12 79 GLU B CA 1
ATOM 2025 C C . GLU B 1 79 ? -11.398 15.008 -5.008 1 96.12 79 GLU B C 1
ATOM 2027 O O . GLU B 1 79 ? -11.531 15.844 -4.113 1 96.12 79 GLU B O 1
ATOM 2032 N N . GLN B 1 80 ? -12.008 13.898 -4.996 1 96.94 80 GLN B N 1
ATOM 2033 C CA . GLN B 1 80 ? -12.898 13.539 -3.896 1 96.94 80 GLN B CA 1
ATOM 2034 C C . GLN B 1 80 ? -12.117 13.344 -2.6 1 96.94 80 GLN B C 1
ATOM 2036 O O . GLN B 1 80 ? -12.555 13.781 -1.535 1 96.94 80 GLN B O 1
ATOM 2041 N N . LEU B 1 81 ? -10.969 12.664 -2.725 1 96.56 81 LEU B N 1
ATOM 2042 C CA . LEU B 1 81 ? -10.094 12.5 -1.566 1 96.56 81 LEU B CA 1
ATOM 2043 C C . LEU B 1 81 ? -9.648 13.852 -1.021 1 96.56 81 LEU B C 1
ATOM 2045 O O . LEU B 1 81 ? -9.703 14.086 0.187 1 96.56 81 LEU B O 1
ATOM 2049 N N . GLU B 1 82 ? -9.227 14.727 -1.912 1 94.94 82 GLU B N 1
ATOM 2050 C CA . GLU B 1 82 ? -8.781 16.062 -1.516 1 94.94 82 GLU B CA 1
ATOM 2051 C C . GLU B 1 82 ? -9.914 16.859 -0.862 1 94.94 82 GLU B C 1
ATOM 2053 O O . GLU B 1 82 ? -9.703 17.516 0.153 1 94.94 82 GLU B O 1
ATOM 2058 N N . THR B 1 83 ? -11.094 16.766 -1.427 1 93.69 83 THR B N 1
ATOM 2059 C CA . THR B 1 83 ? -12.25 17.469 -0.881 1 93.69 83 THR B CA 1
ATOM 2060 C C . THR B 1 83 ? -12.555 16.984 0.536 1 93.69 83 THR B C 1
ATOM 2062 O O . THR B 1 83 ? -12.789 17.797 1.433 1 93.69 83 THR B O 1
ATOM 2065 N N . TYR B 1 84 ? -12.547 15.75 0.723 1 94.25 84 TYR B N 1
ATOM 2066 C CA . TYR B 1 84 ? -12.789 15.195 2.053 1 94.25 84 TYR B CA 1
ATOM 2067 C C . TYR B 1 84 ? -11.742 15.688 3.045 1 94.25 84 TYR B C 1
ATOM 2069 O O . TYR B 1 84 ? -12.07 16.031 4.18 1 94.25 84 TYR B O 1
ATOM 2077 N N . ALA B 1 85 ? -10.461 15.719 2.586 1 91.31 85 ALA B N 1
ATOM 2078 C CA . ALA B 1 85 ? -9.336 16.078 3.439 1 91.31 85 ALA B CA 1
ATOM 2079 C C . ALA B 1 85 ? -9.43 17.531 3.896 1 91.31 85 ALA B C 1
ATOM 2081 O O . ALA B 1 85 ? -8.852 17.906 4.914 1 91.31 85 ALA B O 1
ATOM 2082 N N . ARG B 1 86 ? -10.156 18.297 3.189 1 90.5 86 ARG B N 1
ATOM 2083 C CA . ARG B 1 86 ? -10.164 19.734 3.471 1 90.5 86 ARG B CA 1
ATOM 2084 C C . ARG B 1 86 ? -11.406 20.125 4.27 1 90.5 86 ARG B C 1
ATOM 2086 O O . ARG B 1 86 ? -11.641 21.297 4.527 1 90.5 86 ARG B O 1
ATOM 2093 N N . GLY B 1 87 ? -12.195 19.062 4.695 1 85 87 GLY B N 1
ATOM 2094 C CA . GLY B 1 87 ? -13.398 19.422 5.426 1 85 87 GLY B CA 1
ATOM 2095 C C . GLY B 1 87 ? -13.773 18.406 6.496 1 85 87 GLY B C 1
ATOM 2096 O O . GLY B 1 87 ? -13.094 17.391 6.664 1 85 87 GLY B O 1
ATOM 2097 N N . GLY B 1 88 ? -14.68 18.922 7.301 1 86.31 88 GLY B N 1
ATOM 2098 C CA . GLY B 1 88 ? -15.391 18.031 8.195 1 86.31 88 GLY B CA 1
ATOM 2099 C C . GLY B 1 88 ? -14.508 17.453 9.289 1 86.31 88 GLY B C 1
ATOM 2100 O O . GLY B 1 88 ? -13.797 18.188 9.977 1 86.31 88 GLY B O 1
ATOM 2101 N N . GLN B 1 89 ? -14.68 16.203 9.461 1 86.88 89 GLN B N 1
ATOM 2102 C CA . GLN B 1 89 ? -14.023 15.477 10.547 1 86.88 89 GLN B CA 1
ATOM 2103 C C . GLN B 1 89 ? -12.516 15.398 10.32 1 86.88 89 GLN B C 1
ATOM 2105 O O . GLN B 1 89 ? -11.734 15.406 11.273 1 86.88 89 GLN B O 1
ATOM 2110 N N . HIS B 1 90 ? -12.117 15.336 9.148 1 89.44 90 HIS B N 1
ATOM 2111 C CA . HIS B 1 90 ? -10.688 15.242 8.875 1 89.44 90 HIS B CA 1
ATOM 2112 C C . HIS B 1 90 ? -9.961 16.516 9.305 1 89.44 90 HIS B C 1
ATOM 2114 O O . HIS B 1 90 ? -8.898 16.438 9.922 1 89.44 90 HIS B O 1
ATOM 2120 N N . LEU B 1 91 ? -10.516 17.672 8.961 1 87.31 91 LEU B N 1
ATOM 2121 C CA . LEU B 1 91 ? -9.875 18.938 9.312 1 87.31 91 LEU B CA 1
ATOM 2122 C C . LEU B 1 91 ? -9.773 19.094 10.828 1 87.31 91 LEU B C 1
ATOM 2124 O O . LEU B 1 91 ? -8.766 19.562 11.344 1 87.31 91 LEU B O 1
ATOM 2128 N N . SER B 1 92 ? -10.781 18.688 11.469 1 88.44 92 SER B N 1
ATOM 2129 C CA . SER B 1 92 ? -10.766 18.734 12.93 1 88.44 92 SER B CA 1
ATOM 2130 C C . SER B 1 92 ? -9.672 17.844 13.508 1 88.44 92 SER B C 1
ATOM 2132 O O . SER B 1 92 ? -8.945 18.25 14.414 1 88.44 92 SER B O 1
ATOM 2134 N N . ALA B 1 93 ? -9.562 16.656 13.023 1 88.31 93 ALA B N 1
ATOM 2135 C CA . ALA B 1 93 ? -8.531 15.727 13.469 1 88.31 93 ALA B CA 1
ATOM 2136 C C . ALA B 1 93 ? -7.133 16.281 13.195 1 88.31 93 ALA B C 1
ATOM 2138 O O . ALA B 1 93 ? -6.227 16.141 14.016 1 88.31 93 ALA B O 1
ATOM 2139 N N . TRP B 1 94 ? -7.02 16.922 12.07 1 88.44 94 TRP B N 1
ATOM 2140 C CA . TRP B 1 94 ? -5.738 17.5 11.68 1 88.44 94 TRP B CA 1
ATOM 2141 C C . TRP B 1 94 ? -5.344 18.641 12.617 1 88.44 94 TRP B C 1
ATOM 2143 O O . TRP B 1 94 ? -4.191 18.719 13.047 1 88.44 94 TRP B O 1
ATOM 2153 N N . ARG B 1 95 ? -6.223 19.5 12.961 1 89 95 ARG B N 1
ATOM 2154 C CA . ARG B 1 95 ? -5.984 20.594 13.898 1 89 95 ARG B CA 1
ATOM 2155 C C . ARG B 1 95 ? -5.578 20.062 15.266 1 89 95 ARG B C 1
ATOM 2157 O O . ARG B 1 95 ? -4.648 20.578 15.891 1 89 95 ARG B O 1
ATOM 2164 N N . ASN B 1 96 ? -6.309 19.062 15.633 1 90.5 96 ASN B N 1
ATOM 2165 C CA . ASN B 1 96 ? -6.004 18.438 16.922 1 90.5 96 ASN B CA 1
ATOM 2166 C C . ASN B 1 96 ? -4.605 17.828 16.922 1 90.5 96 ASN B C 1
ATOM 2168 O O . ASN B 1 96 ? -3.873 17.953 17.906 1 90.5 96 ASN B O 1
ATOM 2172 N N . PHE B 1 97 ? -4.277 17.125 15.914 1 92.12 97 PHE B N 1
ATOM 2173 C CA . PHE B 1 97 ? -2.945 16.531 15.797 1 92.12 97 PHE B CA 1
ATOM 2174 C C . PHE B 1 97 ? -1.871 17.609 15.883 1 92.12 97 PHE B C 1
ATOM 2176 O O . PHE B 1 97 ? -0.892 17.469 16.625 1 92.12 97 PHE B O 1
ATOM 2183 N N . ASN B 1 98 ? -2.043 18.688 15.109 1 89 98 ASN B N 1
ATOM 2184 C CA . ASN B 1 98 ? -1.059 19.766 15.078 1 89 98 ASN B CA 1
ATOM 2185 C C . ASN B 1 98 ? -0.906 20.422 16.453 1 89 98 ASN B C 1
ATOM 2187 O O . ASN B 1 98 ? 0.203 20.766 16.859 1 89 98 ASN B O 1
ATOM 2191 N N . ARG B 1 99 ? -1.969 20.547 17.125 1 89.06 99 ARG B N 1
ATOM 2192 C CA . ARG B 1 99 ? -1.955 21.172 18.438 1 89.06 99 ARG B CA 1
ATOM 2193 C C . ARG B 1 99 ? -1.286 20.266 19.469 1 89.06 99 ARG B C 1
ATOM 2195 O O . ARG B 1 99 ? -0.438 20.719 20.234 1 89.06 99 ARG B O 1
ATOM 2202 N N . LYS B 1 100 ? -1.592 19.016 19.453 1 90.75 100 LYS B N 1
ATOM 2203 C CA . LYS B 1 100 ? -1.179 18.094 20.5 1 90.75 100 LYS B CA 1
ATOM 2204 C C . LYS B 1 100 ? 0.191 17.5 20.203 1 90.75 100 LYS B C 1
ATOM 2206 O O . LYS B 1 100 ? 0.934 17.141 21.125 1 90.75 100 LYS B O 1
ATOM 2211 N N . VAL B 1 101 ? 0.508 17.281 18.984 1 92.19 101 VAL B N 1
ATOM 2212 C CA . VAL B 1 101 ? 1.741 16.609 18.578 1 92.19 101 VAL B CA 1
ATOM 2213 C C . VAL B 1 101 ? 2.629 17.578 17.812 1 92.19 101 VAL B C 1
ATOM 2215 O O . VAL B 1 101 ? 3.734 17.906 18.25 1 92.19 101 VAL B O 1
ATOM 2218 N N . GLY B 1 102 ? 2.014 18.172 16.703 1 89 102 GLY B N 1
ATOM 2219 C CA . GLY B 1 102 ? 2.793 19.078 15.883 1 89 102 GLY B CA 1
ATOM 2220 C C . GLY B 1 102 ? 4.062 18.453 15.336 1 89 102 GLY B C 1
ATOM 2221 O O . GLY B 1 102 ? 4.008 17.422 14.648 1 89 102 GLY B O 1
ATOM 2222 N N . THR B 1 103 ? 5.141 19.047 15.648 1 89 103 THR B N 1
ATOM 2223 C CA . THR B 1 103 ? 6.414 18.562 15.133 1 89 103 THR B CA 1
ATOM 2224 C C . THR B 1 103 ? 7.289 18.031 16.266 1 89 103 THR B C 1
ATOM 2226 O O . THR B 1 103 ? 8.516 18 16.141 1 89 103 THR B O 1
ATOM 2229 N N . ASP B 1 104 ? 6.73 17.656 17.312 1 89.75 104 ASP B N 1
ATOM 2230 C CA . ASP B 1 104 ? 7.531 17.297 18.484 1 89.75 104 ASP B CA 1
ATOM 2231 C C . ASP B 1 104 ? 8.07 15.875 18.375 1 89.75 104 ASP B C 1
ATOM 2233 O O . ASP B 1 104 ? 8.844 15.43 19.219 1 89.75 104 ASP B O 1
ATOM 2237 N N . GLY B 1 105 ? 7.574 15.102 17.469 1 92.12 105 GLY B N 1
ATOM 2238 C CA . GLY B 1 105 ? 8.195 13.828 17.141 1 92.12 105 GLY B CA 1
ATOM 2239 C C . GLY B 1 105 ? 7.602 12.656 17.891 1 92.12 105 GLY B C 1
ATOM 2240 O O . GLY B 1 105 ? 8.023 11.508 17.703 1 92.12 105 GLY B O 1
ATOM 2241 N N . THR B 1 106 ? 6.551 12.828 18.656 1 94.81 106 THR B N 1
ATOM 2242 C CA . THR B 1 106 ? 6.023 11.773 19.516 1 94.81 106 THR B CA 1
ATOM 2243 C C . THR B 1 106 ? 5.176 10.789 18.719 1 94.81 106 THR B C 1
ATOM 2245 O O . THR B 1 106 ? 5.094 9.609 19.062 1 94.81 106 THR B O 1
ATOM 2248 N N . VAL B 1 107 ? 4.457 11.32 17.766 1 96.88 107 VAL B N 1
ATOM 2249 C CA . VAL B 1 107 ? 3.621 10.516 16.875 1 96.88 107 VAL B CA 1
ATOM 2250 C C . VAL B 1 107 ? 3.943 10.859 15.414 1 96.88 107 VAL B C 1
ATOM 2252 O O . VAL B 1 107 ? 4.109 12.031 15.07 1 96.88 107 VAL B O 1
ATOM 2255 N N . GLY B 1 108 ? 4.156 9.867 14.633 1 97.25 108 GLY B N 1
ATOM 2256 C CA . GLY B 1 108 ? 4.352 10.047 13.203 1 97.25 108 GLY B CA 1
ATOM 2257 C C . GLY B 1 108 ? 3.105 9.75 12.391 1 97.25 108 GLY B C 1
ATOM 2258 O O . GLY B 1 108 ? 2.299 8.898 12.766 1 97.25 108 GLY B O 1
ATOM 2259 N N . ILE B 1 109 ? 2.926 10.438 11.352 1 96.94 109 ILE B N 1
ATOM 2260 C CA . ILE B 1 109 ? 1.885 10.156 10.367 1 96.94 109 ILE B CA 1
ATOM 2261 C C . ILE B 1 109 ? 2.463 10.258 8.961 1 96.94 109 ILE B C 1
ATOM 2263 O O . ILE B 1 109 ? 3.389 11.031 8.711 1 96.94 109 ILE B O 1
ATOM 2267 N N . TYR B 1 110 ? 1.864 9.516 8.062 1 97.44 110 TYR B N 1
ATOM 2268 C CA . TYR B 1 110 ? 2.268 9.648 6.668 1 97.44 110 TYR B CA 1
ATOM 2269 C C . TYR B 1 110 ? 1.113 9.305 5.734 1 97.44 110 TYR B C 1
ATOM 2271 O O . TYR B 1 110 ? 0.158 8.633 6.137 1 97.44 110 TYR B O 1
ATOM 2279 N N . HIS B 1 111 ? 1.141 9.797 4.504 1 97.19 111 HIS B N 1
ATOM 2280 C CA . HIS B 1 111 ? 0.255 9.375 3.426 1 97.19 111 HIS B CA 1
ATOM 2281 C C . HIS B 1 111 ? 1.01 9.266 2.105 1 97.19 111 HIS B C 1
ATOM 2283 O O . HIS B 1 111 ? 1.913 10.062 1.834 1 97.19 111 HIS B O 1
ATOM 2289 N N . GLU B 1 112 ? 0.758 8.352 1.375 1 98.56 112 GLU B N 1
ATOM 2290 C CA . GLU B 1 112 ? 1.13 8.18 -0.026 1 98.56 112 GLU B CA 1
ATOM 2291 C C . GLU B 1 112 ? -0.104 8.008 -0.908 1 98.56 112 GLU B C 1
ATOM 2293 O O . GLU B 1 112 ? -0.918 7.113 -0.679 1 98.56 112 GLU B O 1
ATOM 2298 N N . THR B 1 113 ? -0.222 8.906 -1.821 1 98.62 113 THR B N 1
ATOM 2299 C CA . THR B 1 113 ? -1.353 8.898 -2.742 1 98.62 113 THR B CA 1
ATOM 2300 C C . THR B 1 113 ? -0.889 8.602 -4.164 1 98.62 113 THR B C 1
ATOM 2302 O O . THR B 1 113 ? 0.019 9.258 -4.68 1 98.62 113 THR B O 1
ATOM 2305 N N . TYR B 1 114 ? -1.56 7.68 -4.777 1 98.75 114 TYR B N 1
ATOM 2306 C CA . TYR B 1 114 ? -1.228 7.309 -6.148 1 98.75 114 TYR B CA 1
ATOM 2307 C C . TYR B 1 114 ? -2.465 7.344 -7.039 1 98.75 114 TYR B C 1
ATOM 2309 O O . TYR B 1 114 ? -3.465 6.684 -6.75 1 98.75 114 TYR B O 1
ATOM 2317 N N . LYS B 1 115 ? -2.373 8.141 -8.133 1 98.44 115 LYS B N 1
ATOM 2318 C CA . LYS B 1 115 ? -3.414 8.094 -9.156 1 98.44 115 LYS B CA 1
ATOM 2319 C C . LYS B 1 115 ? -3.168 6.945 -10.133 1 98.44 115 LYS B C 1
ATOM 2321 O O . LYS B 1 115 ? -2.104 6.867 -10.75 1 98.44 115 LYS B O 1
ATOM 2326 N N . ILE B 1 116 ? -4.164 6.078 -10.25 1 98.38 116 ILE B N 1
ATOM 2327 C CA . ILE B 1 116 ? -4.047 4.926 -11.133 1 98.38 116 ILE B CA 1
ATOM 2328 C C . ILE B 1 116 ? -4.941 5.121 -12.359 1 98.38 116 ILE B C 1
ATOM 2330 O O . ILE B 1 116 ? -6.148 5.332 -12.227 1 98.38 116 ILE B O 1
ATOM 2334 N N . ARG B 1 117 ? -4.336 5.016 -13.5 1 96.5 117 ARG B N 1
ATOM 2335 C CA . ARG B 1 117 ? -5.113 5.082 -14.734 1 96.5 117 ARG B CA 1
ATOM 2336 C C . ARG B 1 117 ? -5.754 3.736 -15.047 1 96.5 117 ARG B C 1
ATOM 2338 O O . ARG B 1 117 ? -5.211 2.686 -14.695 1 96.5 117 ARG B O 1
ATOM 2345 N N . SER B 1 118 ? -6.867 3.957 -15.797 1 94.69 118 SER B N 1
ATOM 2346 C CA . SER B 1 118 ? -7.535 2.738 -16.234 1 94.69 118 SER B CA 1
ATOM 2347 C C . SER B 1 118 ? -6.574 1.826 -17 1 94.69 118 SER B C 1
ATOM 2349 O O . SER B 1 118 ? -5.855 2.277 -17.891 1 94.69 118 SER B O 1
ATOM 2351 N N . GLY B 1 119 ? -6.477 0.534 -16.453 1 92.75 119 GLY B N 1
ATOM 2352 C CA . GLY B 1 119 ? -5.652 -0.449 -17.141 1 92.75 119 GLY B CA 1
ATOM 2353 C C . GLY B 1 119 ? -4.227 -0.496 -16.609 1 92.75 119 GLY B C 1
ATOM 2354 O O . GLY B 1 119 ? -3.461 -1.394 -16.969 1 92.75 119 GLY B O 1
ATOM 2355 N N . ASP B 1 120 ? -3.818 0.4 -15.805 1 96.81 120 ASP B N 1
ATOM 2356 C CA . ASP B 1 120 ? -2.447 0.458 -15.305 1 96.81 120 ASP B CA 1
ATOM 2357 C C . ASP B 1 120 ? -2.318 -0.266 -13.969 1 96.81 120 ASP B C 1
ATOM 2359 O O . ASP B 1 120 ? -1.616 0.202 -13.07 1 96.81 120 ASP B O 1
ATOM 2363 N N . TYR B 1 121 ? -2.951 -1.348 -13.883 1 97.94 121 TYR B N 1
ATOM 2364 C CA . TYR B 1 121 ? -2.859 -2.168 -12.68 1 97.94 121 TYR B CA 1
ATOM 2365 C C . TYR B 1 121 ? -3.098 -3.639 -13.008 1 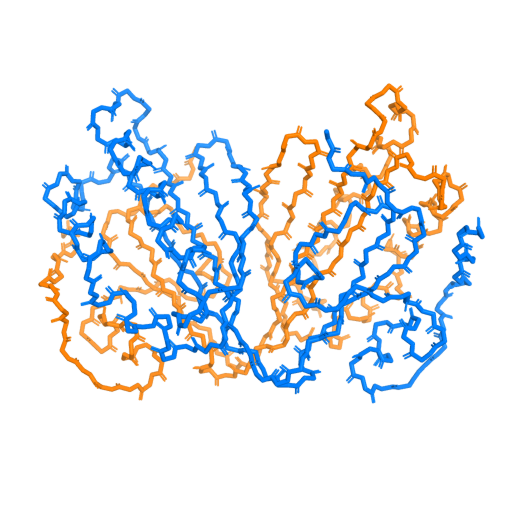97.94 121 TYR B C 1
ATOM 2367 O O . TYR B 1 121 ? -3.697 -3.965 -14.031 1 97.94 121 TYR B O 1
ATOM 2375 N N . GLU B 1 122 ? -2.654 -4.496 -12.141 1 96.56 122 GLU B N 1
ATOM 2376 C CA . GLU B 1 122 ? -3.043 -5.902 -12.156 1 96.56 122 GLU B CA 1
ATOM 2377 C C . GLU B 1 122 ? -2.975 -6.504 -10.75 1 96.56 122 GLU B C 1
ATOM 2379 O O . GLU B 1 122 ? -2.182 -6.059 -9.922 1 96.56 122 GLU B O 1
ATOM 2384 N N . CYS B 1 123 ? -3.797 -7.48 -10.516 1 97.25 123 CYS B N 1
ATOM 2385 C CA . CYS B 1 123 ? -3.879 -8.141 -9.219 1 97.25 123 CYS B CA 1
ATOM 2386 C C . CYS B 1 123 ? -4.027 -9.648 -9.375 1 97.25 123 CYS B C 1
ATOM 2388 O O . CYS B 1 123 ? -4.547 -10.117 -10.391 1 97.25 123 CYS B O 1
ATOM 2390 N N . VAL B 1 124 ? -3.654 -10.328 -8.359 1 96.69 124 VAL B N 1
ATOM 2391 C CA . VAL B 1 124 ? -3.998 -11.742 -8.234 1 96.69 124 VAL B CA 1
ATOM 2392 C C . VAL B 1 124 ? -4.168 -12.102 -6.762 1 96.69 124 VAL B C 1
ATOM 2394 O O . VAL B 1 124 ? -3.434 -11.609 -5.906 1 96.69 124 VAL B O 1
ATOM 2397 N N . TYR B 1 125 ? -5.137 -12.914 -6.484 1 97.38 125 TYR B N 1
ATOM 2398 C CA . TYR B 1 125 ? -5.461 -13.414 -5.156 1 97.38 125 TYR B CA 1
ATOM 2399 C C . TYR B 1 125 ? -5.578 -14.938 -5.164 1 97.38 125 TYR B C 1
ATOM 2401 O O . TYR B 1 125 ? -6.496 -15.492 -5.777 1 97.38 125 TYR B O 1
ATOM 2409 N N . GLY B 1 126 ? -4.707 -15.562 -4.551 1 96.5 126 GLY B N 1
ATOM 2410 C CA . GLY B 1 126 ? -4.738 -17.016 -4.434 1 96.5 126 GLY B CA 1
ATOM 2411 C C . GLY B 1 126 ? -5.121 -17.484 -3.047 1 96.5 126 GLY B C 1
ATOM 2412 O O . GLY B 1 126 ? -4.41 -17.234 -2.076 1 96.5 126 GLY B O 1
ATOM 2413 N N . ASN B 1 127 ? -6.18 -18.234 -2.984 1 97.06 127 ASN B N 1
ATOM 2414 C CA . ASN B 1 127 ? -6.633 -18.781 -1.709 1 97.06 127 ASN B CA 1
ATOM 2415 C C . ASN B 1 127 ? -6.824 -17.688 -0.666 1 97.06 127 ASN B C 1
ATOM 2417 O O . ASN B 1 127 ? -6.398 -17.828 0.481 1 97.06 127 ASN B O 1
ATOM 2421 N N . MET B 1 128 ? -7.328 -16.594 -1.071 1 97.25 128 MET B N 1
ATOM 2422 C CA . MET B 1 128 ? -7.566 -15.438 -0.213 1 97.25 128 MET B CA 1
ATOM 2423 C C . MET B 1 128 ? -9.055 -15.234 0.023 1 97.25 128 MET B C 1
ATOM 2425 O O . MET B 1 128 ? -9.883 -15.609 -0.812 1 97.25 128 MET B O 1
ATOM 2429 N N . PRO B 1 129 ? -9.43 -14.727 1.227 1 96.94 129 PRO B N 1
ATOM 2430 C CA . PRO B 1 129 ? -10.727 -14.055 1.209 1 96.94 129 PRO B CA 1
ATOM 2431 C C . PRO B 1 129 ? -10.781 -12.898 0.208 1 96.94 129 PRO B C 1
ATOM 2433 O O . PRO B 1 129 ? -9.758 -12.508 -0.346 1 96.94 129 PRO B O 1
ATOM 2436 N N . VAL B 1 130 ? -11.992 -12.406 -0.102 1 97.5 130 VAL B N 1
ATOM 2437 C CA . VAL B 1 130 ? -12.031 -11.195 -0.915 1 97.5 130 VAL B CA 1
ATOM 2438 C C . VAL B 1 130 ? -11.273 -10.078 -0.206 1 97.5 130 VAL B C 1
ATOM 2440 O O . VAL B 1 130 ? -11.562 -9.758 0.951 1 97.5 130 VAL B O 1
ATOM 2443 N N . PHE B 1 131 ? -10.289 -9.453 -0.865 1 97 131 PHE B N 1
ATOM 2444 C CA . PHE B 1 131 ? -9.312 -8.57 -0.235 1 97 131 PHE B CA 1
ATOM 2445 C C . PHE B 1 131 ? -8.891 -7.465 -1.195 1 97 131 PHE B C 1
ATOM 2447 O O . PHE B 1 131 ? -8.969 -7.629 -2.414 1 97 131 PHE B O 1
ATOM 2454 N N . GLY B 1 132 ? -8.445 -6.336 -0.607 1 97.5 132 GLY B N 1
ATOM 2455 C CA . GLY B 1 132 ? -7.809 -5.285 -1.385 1 97.5 132 GLY B CA 1
ATOM 2456 C C . GLY B 1 132 ? -8.711 -4.707 -2.457 1 97.5 132 GLY B C 1
ATOM 2457 O O . GLY B 1 132 ? -9.867 -4.383 -2.191 1 97.5 132 GLY B O 1
ATOM 2458 N N . LEU B 1 133 ? -8.133 -4.582 -3.633 1 98.38 133 LEU B N 1
ATOM 2459 C CA . LEU B 1 133 ? -8.852 -3.967 -4.742 1 98.38 133 LEU B CA 1
ATOM 2460 C 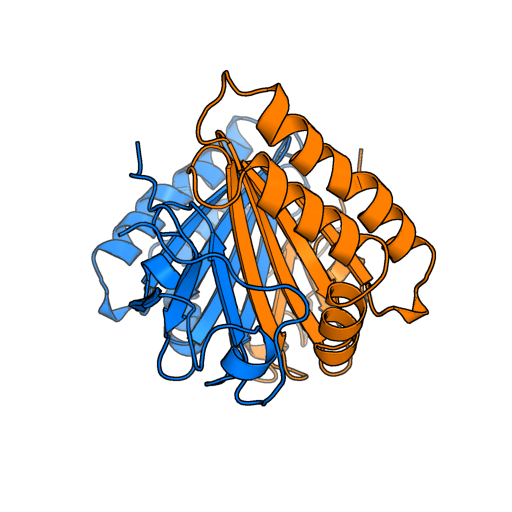C . LEU B 1 133 ? -10.086 -4.789 -5.117 1 98.38 133 LEU B C 1
ATOM 2462 O O . LEU B 1 133 ? -11.109 -4.234 -5.512 1 98.38 133 LEU B O 1
ATOM 2466 N N . ALA B 1 134 ? -9.992 -6.102 -4.988 1 98.12 134 ALA B N 1
ATOM 2467 C CA . ALA B 1 134 ? -11.109 -6.973 -5.336 1 98.12 134 ALA B CA 1
ATOM 2468 C C . ALA B 1 134 ? -12.297 -6.734 -4.406 1 98.12 134 ALA B C 1
ATOM 2470 O O . ALA B 1 134 ? -13.453 -6.895 -4.809 1 98.12 134 ALA B O 1
ATOM 2471 N N . LYS B 1 135 ? -12.047 -6.379 -3.195 1 97.06 135 LYS B N 1
ATOM 2472 C CA . LYS B 1 135 ? -13.086 -6.137 -2.197 1 97.06 135 LYS B CA 1
ATOM 2473 C C . LYS B 1 135 ? -13.93 -4.922 -2.564 1 97.06 135 LYS B C 1
ATOM 2475 O O . LYS B 1 135 ? -15.102 -4.836 -2.189 1 97.06 135 LYS B O 1
ATOM 2480 N N . VAL B 1 136 ? -13.32 -4.02 -3.316 1 97.06 136 VAL B N 1
ATOM 2481 C CA . VAL B 1 136 ? -14 -2.752 -3.574 1 97.06 136 VAL B CA 1
ATOM 2482 C C . VAL B 1 136 ? -14.328 -2.637 -5.059 1 97.06 136 VAL B C 1
ATOM 2484 O O . VAL B 1 136 ? -14.656 -1.552 -5.547 1 97.06 136 VAL B O 1
ATOM 2487 N N . SER B 1 137 ? -14.117 -3.639 -5.832 1 97.25 137 SER B N 1
ATOM 2488 C CA . SER B 1 137 ? -14.438 -3.73 -7.254 1 97.25 137 SER B CA 1
ATOM 2489 C C . SER B 1 137 ? -15.117 -5.059 -7.586 1 97.25 137 SER B C 1
ATOM 2491 O O . SER B 1 137 ? -16.047 -5.477 -6.891 1 97.25 137 SER B O 1
ATOM 2493 N N . GLN B 1 138 ? -14.664 -5.715 -8.703 1 97.12 138 GLN B N 1
ATOM 2494 C CA . GLN B 1 138 ? -15.188 -7.039 -9.031 1 97.12 138 GLN B CA 1
ATOM 2495 C C . GLN B 1 138 ? -14.148 -8.125 -8.75 1 97.12 138 GLN B C 1
ATOM 2497 O O . GLN B 1 138 ? -12.992 -8 -9.156 1 97.12 138 GLN B O 1
ATOM 2502 N N . HIS B 1 139 ? -14.562 -9.086 -8.008 1 97.44 139 HIS B N 1
ATOM 2503 C CA . HIS B 1 139 ? -13.773 -10.289 -7.754 1 97.44 139 HIS B CA 1
ATOM 2504 C C . HIS B 1 139 ? -14.07 -11.367 -8.789 1 97.44 139 HIS B C 1
ATOM 2506 O O . HIS B 1 139 ? -15.141 -11.969 -8.773 1 97.44 139 HIS B O 1
ATOM 2512 N N . VAL B 1 140 ? -13.125 -11.617 -9.719 1 95.88 140 VAL B N 1
ATOM 2513 C CA . VAL B 1 140 ? -13.391 -12.516 -10.836 1 95.88 140 VAL B CA 1
ATOM 2514 C C . VAL B 1 140 ? -12.281 -13.547 -10.945 1 95.88 140 VAL B C 1
ATOM 2516 O O . VAL B 1 140 ? -11.148 -13.305 -10.516 1 95.88 140 VAL B O 1
ATOM 2519 N N . PRO B 1 141 ? -12.531 -14.773 -11.477 1 94.56 141 PRO B N 1
ATOM 2520 C CA . PRO B 1 141 ? -11.469 -15.766 -11.648 1 94.56 141 PRO B CA 1
ATOM 2521 C C . PRO B 1 141 ? -10.328 -15.266 -12.523 1 94.56 141 PRO B C 1
ATOM 2523 O O . PRO B 1 141 ? -10.562 -14.578 -13.523 1 94.56 141 PRO B O 1
ATOM 2526 N N . ALA B 1 142 ? -9.133 -15.492 -12.07 1 93.31 142 ALA B N 1
ATOM 2527 C CA . ALA B 1 142 ? -7.953 -15.148 -12.859 1 93.31 142 ALA B CA 1
ATOM 2528 C C . ALA B 1 142 ? -7.602 -16.266 -13.836 1 93.31 142 ALA B C 1
ATOM 2530 O O . ALA B 1 142 ? -6.539 -16.891 -13.727 1 93.31 142 ALA B O 1
ATOM 2531 N N . VAL B 1 143 ? -8.398 -16.562 -14.828 1 86.56 143 VAL B N 1
ATOM 2532 C CA . VAL B 1 143 ? -8.219 -17.641 -15.797 1 86.56 143 VAL B CA 1
ATOM 2533 C C . VAL B 1 143 ? -8.328 -17.094 -17.219 1 86.56 143 VAL B C 1
ATOM 2535 O O . VAL B 1 143 ? -8.758 -15.953 -17.422 1 86.56 143 VAL B O 1
ATOM 2538 N N . GLY B 1 144 ? -7.809 -17.875 -18.156 1 85.5 144 GLY B N 1
ATOM 2539 C CA . GLY B 1 144 ? -7.902 -17.484 -19.562 1 85.5 144 GLY B CA 1
ATOM 2540 C C . GLY B 1 144 ? -7.184 -16.172 -19.844 1 85.5 144 GLY B C 1
ATOM 2541 O O . GLY B 1 144 ? -5.984 -16.047 -19.594 1 85.5 144 GLY B O 1
ATOM 2542 N N . HIS B 1 145 ? -7.91 -15.156 -20.234 1 85.38 145 HIS B N 1
ATOM 2543 C CA . HIS B 1 145 ? -7.352 -13.859 -20.609 1 85.38 145 HIS B CA 1
ATOM 2544 C C . HIS B 1 145 ? -6.855 -13.094 -19.391 1 85.38 145 HIS B C 1
ATOM 2546 O O . HIS B 1 145 ? -6.215 -12.047 -19.516 1 85.38 145 HIS B O 1
ATOM 2552 N N . MET B 1 146 ? -7.039 -13.703 -18.281 1 88.94 146 MET B N 1
ATOM 2553 C CA . MET B 1 146 ? -6.598 -13.047 -17.047 1 88.94 146 MET B CA 1
ATOM 2554 C C . MET B 1 146 ? -5.578 -13.906 -16.312 1 88.94 146 MET B C 1
ATOM 2556 O O . MET B 1 146 ? -5.32 -13.688 -15.125 1 88.94 146 MET B O 1
ATOM 2560 N N . GLU B 1 147 ? -5.062 -14.812 -16.953 1 88.94 147 GLU B N 1
ATOM 2561 C CA . GLU B 1 147 ? -4.242 -15.828 -16.297 1 88.94 147 GLU B CA 1
ATOM 2562 C C . GLU B 1 147 ? -2.885 -15.266 -15.891 1 88.94 147 GLU B C 1
ATOM 2564 O O . GLU B 1 147 ? -2.389 -15.555 -14.797 1 88.94 147 GLU B O 1
ATOM 2569 N N . THR B 1 148 ? -2.328 -14.469 -16.812 1 89.5 148 THR B N 1
ATOM 2570 C CA . THR B 1 148 ? -1.004 -13.938 -16.516 1 89.5 148 THR B CA 1
ATOM 2571 C C . THR B 1 148 ? -1.087 -12.461 -16.141 1 89.5 148 THR B C 1
ATOM 2573 O O . THR B 1 148 ? -2.031 -11.766 -16.531 1 89.5 148 THR B O 1
ATOM 2576 N N . SER B 1 149 ? -0.049 -12.07 -15.445 1 90.5 149 SER B N 1
ATOM 2577 C CA . SER B 1 149 ? 0.049 -10.648 -15.117 1 90.5 149 SER B CA 1
ATOM 2578 C C . SER B 1 149 ? 0.033 -9.789 -16.375 1 90.5 149 SER B C 1
ATOM 2580 O O . SER B 1 149 ? -0.672 -8.781 -16.422 1 90.5 149 SER B O 1
ATOM 2582 N N . ARG B 1 150 ? 0.779 -10.156 -17.359 1 89.5 150 ARG B N 1
ATOM 2583 C CA . ARG B 1 150 ? 0.86 -9.414 -18.609 1 89.5 150 ARG B CA 1
ATOM 2584 C C . ARG B 1 150 ? -0.509 -9.305 -19.281 1 89.5 150 ARG B C 1
ATOM 2586 O O . ARG B 1 150 ? -0.88 -8.25 -19.781 1 89.5 150 ARG B O 1
ATOM 2593 N N . ARG B 1 151 ? -1.218 -10.375 -19.266 1 89.12 151 ARG B N 1
ATOM 2594 C CA . ARG B 1 151 ? -2.543 -10.367 -19.875 1 89.12 151 ARG B CA 1
ATOM 2595 C C . ARG B 1 151 ? -3.492 -9.445 -19.125 1 89.12 151 ARG B C 1
ATOM 2597 O O . ARG B 1 151 ? -4.289 -8.734 -19.734 1 89.12 151 ARG B O 1
ATOM 2604 N N . ARG B 1 152 ? -3.334 -9.438 -17.828 1 89.69 152 ARG B N 1
ATOM 2605 C CA . ARG B 1 152 ? -4.176 -8.57 -17.016 1 89.69 152 ARG B CA 1
ATOM 2606 C C . ARG B 1 152 ? -3.818 -7.105 -17.219 1 89.69 152 ARG B C 1
ATOM 2608 O O . ARG B 1 152 ? -4.629 -6.219 -16.953 1 89.69 152 ARG B O 1
ATOM 2615 N N . MET B 1 153 ? -2.605 -6.879 -17.766 1 90.31 153 MET B N 1
ATOM 2616 C CA . MET B 1 153 ? -2.164 -5.52 -18.078 1 90.31 153 MET B CA 1
ATOM 2617 C C . MET B 1 153 ? -2.469 -5.164 -19.516 1 90.31 153 MET B C 1
ATOM 2619 O O . MET B 1 153 ? -2.041 -4.117 -20.016 1 90.31 153 MET B O 1
ATOM 2623 N N . GLY B 1 154 ? -3.17 -6.055 -20.219 1 86.12 154 GLY B N 1
ATOM 2624 C CA . GLY B 1 154 ? -3.588 -5.773 -21.578 1 86.12 154 GLY B CA 1
ATOM 2625 C C . GLY B 1 154 ? -2.637 -6.332 -22.625 1 86.12 154 GLY B C 1
ATOM 2626 O O . GLY B 1 154 ? -2.75 -6.012 -23.797 1 86.12 154 GLY B O 1
ATOM 2627 N N . GLY B 1 155 ? -1.606 -7.059 -22.172 1 90 155 GLY B N 1
ATOM 2628 C CA . GLY B 1 155 ? -0.672 -7.684 -23.094 1 90 155 GLY B CA 1
ATOM 2629 C C . GLY B 1 155 ? -0.999 -9.133 -23.375 1 90 155 GLY B C 1
ATOM 2630 O O . GLY B 1 155 ? -2.143 -9.562 -23.219 1 90 155 GLY B O 1
ATOM 2631 N N . GLU B 1 156 ? 0.013 -9.789 -24.016 1 88.31 156 GLU B N 1
ATOM 2632 C CA . GLU B 1 156 ? -0.161 -11.195 -24.344 1 88.31 156 GLU B CA 1
ATOM 2633 C C . GLU B 1 156 ? 1.125 -11.984 -24.109 1 88.31 156 GLU B C 1
ATOM 2635 O O . GLU B 1 156 ? 2.219 -11.5 -24.406 1 88.31 156 GLU B O 1
ATOM 2640 N N . ASN B 1 157 ? 0.961 -13.109 -23.422 1 89.12 157 ASN B N 1
ATOM 2641 C CA . ASN B 1 157 ? 2.041 -14.07 -23.25 1 89.12 157 ASN B CA 1
ATOM 2642 C C . ASN B 1 157 ? 1.525 -15.406 -22.703 1 89.12 157 ASN B C 1
ATOM 2644 O O . ASN B 1 157 ? 0.328 -15.555 -22.453 1 89.12 157 ASN B O 1
ATOM 2648 N N . GLU B 1 158 ? 2.377 -16.375 -22.672 1 86.5 158 GLU B N 1
ATOM 2649 C CA . GLU B 1 158 ? 2.027 -17.672 -22.094 1 86.5 158 GLU B CA 1
ATOM 2650 C C . GLU B 1 158 ? 2.43 -17.766 -20.625 1 86.5 158 GLU B C 1
ATOM 2652 O O . GLU B 1 158 ? 3.43 -17.172 -20.219 1 86.5 158 GLU B O 1
ATOM 2657 N N . PRO B 1 159 ? 1.674 -18.516 -19.891 1 84.06 159 PRO B N 1
ATOM 2658 C CA . PRO B 1 159 ? 2.084 -18.719 -18.484 1 84.06 159 PRO B CA 1
ATOM 2659 C C . PRO B 1 159 ? 3.449 -19.391 -18.359 1 84.06 159 PRO B C 1
ATOM 2661 O O . PRO B 1 159 ? 3.789 -20.25 -19.172 1 84.06 159 PRO B O 1
ATOM 2664 N N . ALA B 1 160 ? 4.211 -18.922 -17.422 1 80.25 160 ALA B N 1
ATOM 2665 C CA . ALA B 1 160 ? 5.523 -19.516 -17.188 1 80.25 160 ALA B CA 1
ATOM 2666 C C . ALA B 1 160 ? 5.395 -20.906 -16.562 1 80.25 160 ALA B C 1
ATOM 2668 O O . ALA B 1 160 ? 6.25 -21.766 -16.766 1 80.25 160 ALA B O 1
ATOM 2669 N N . VAL B 1 161 ? 4.391 -21.031 -15.711 1 76.69 161 VAL B N 1
ATOM 2670 C CA . VAL B 1 161 ? 4.016 -22.297 -15.086 1 76.69 161 VAL B CA 1
ATOM 2671 C C . VAL B 1 161 ? 2.52 -22.531 -15.266 1 76.69 161 VAL B C 1
ATOM 2673 O O . VAL B 1 161 ? 1.722 -21.594 -15.219 1 76.69 161 VAL B O 1
ATOM 2676 N N . PRO B 1 162 ? 2.205 -23.797 -15.5 1 77 162 PRO B N 1
ATOM 2677 C CA . PRO B 1 162 ? 0.772 -24.078 -15.633 1 77 162 PRO B CA 1
ATOM 2678 C C . PRO B 1 162 ? -0.028 -23.609 -14.414 1 77 162 PRO B C 1
ATOM 2680 O O . PRO B 1 162 ? 0.411 -23.812 -13.273 1 77 162 PRO B O 1
ATOM 2683 N N . THR B 1 163 ? -1.136 -22.906 -14.656 1 74.88 163 THR B N 1
ATOM 2684 C CA . THR B 1 163 ? -2.014 -22.453 -13.578 1 74.88 163 THR B CA 1
ATOM 2685 C C . THR B 1 163 ? -2.961 -23.562 -13.148 1 74.88 163 THR B C 1
ATOM 2687 O O . THR B 1 163 ? -3.67 -24.141 -13.977 1 74.88 163 THR B O 1
ATOM 2690 N N . PRO B 1 164 ? -2.828 -23.859 -11.883 1 76.44 164 PRO B N 1
ATOM 2691 C CA . PRO B 1 164 ? -3.807 -24.859 -11.453 1 76.44 164 PRO B CA 1
ATOM 2692 C C . PRO B 1 164 ? -5.25 -24.391 -11.617 1 76.44 164 PRO B C 1
ATOM 2694 O O . PRO B 1 164 ? -5.52 -23.188 -11.547 1 76.44 164 PRO B O 1
ATOM 2697 N N . ASN B 1 165 ? -6.145 -25.281 -11.836 1 77.31 165 ASN B N 1
ATOM 2698 C CA . ASN B 1 165 ? -7.562 -24.938 -11.945 1 77.31 165 ASN B CA 1
ATOM 2699 C C . ASN B 1 165 ? -8.148 -24.562 -10.586 1 77.31 165 ASN B C 1
ATOM 2701 O O . ASN B 1 165 ? -7.762 -25.125 -9.562 1 77.31 165 ASN B O 1
ATOM 2705 N N . ASN B 1 166 ? -9.016 -23.531 -10.625 1 82.5 166 ASN B N 1
ATOM 2706 C CA . ASN B 1 166 ? -9.781 -23.25 -9.414 1 82.5 166 ASN B CA 1
ATOM 2707 C C . ASN B 1 166 ? -10.633 -24.438 -9 1 82.5 166 ASN B C 1
ATOM 2709 O O . ASN B 1 166 ? -11.125 -25.188 -9.852 1 82.5 166 ASN B O 1
ATOM 2713 N N . PRO B 1 167 ? -10.578 -24.578 -7.656 1 75.81 167 PRO B N 1
ATOM 2714 C CA . PRO B 1 167 ? -11.438 -25.688 -7.227 1 75.81 167 PRO B CA 1
ATOM 2715 C C . PRO B 1 167 ? -12.891 -25.484 -7.645 1 75.81 167 PRO B C 1
ATOM 2717 O O . PRO B 1 167 ? -13.383 -24.359 -7.703 1 75.81 167 PRO B O 1
ATOM 2720 N N . GLN B 1 168 ? -13.5 -26.609 -8.266 1 66.31 168 GLN B N 1
ATOM 2721 C CA . GLN B 1 168 ? -14.898 -26.594 -8.664 1 66.31 168 GLN B CA 1
ATOM 2722 C C . GLN B 1 168 ? -15.812 -26.547 -7.438 1 66.31 168 GLN B C 1
ATOM 2724 O O . GLN B 1 168 ? -15.469 -27.078 -6.379 1 66.31 168 GLN B O 1
#

Solvent-accessible surface area (backbone atoms only — not comparable to full-atom values): 17638 Å² total; per-residue (Å²): 128,84,62,67,43,50,14,51,24,23,48,55,68,80,59,50,32,22,47,35,38,36,36,41,31,55,64,39,79,84,45,49,87,59,46,49,57,61,58,57,50,48,54,62,50,50,50,54,37,73,73,35,59,88,53,30,47,56,48,73,44,81,37,31,41,98,50,29,41,36,37,48,30,39,28,51,36,64,67,39,51,51,52,51,56,71,32,71,67,48,38,52,49,49,53,48,45,48,71,70,46,54,48,72,37,47,45,15,39,37,38,40,38,36,46,32,50,60,62,34,40,38,48,40,34,30,15,31,40,84,48,72,67,24,59,58,48,36,71,41,73,31,51,80,74,35,52,39,69,52,25,44,51,72,50,81,78,75,71,91,56,90,75,79,73,54,67,129,128,82,61,66,44,50,14,51,25,23,49,53,67,81,60,50,31,21,47,36,40,37,34,41,30,54,65,38,78,84,46,48,86,57,45,49,59,60,58,58,50,48,55,62,50,50,51,54,38,72,74,35,60,87,50,29,48,56,48,74,44,81,36,29,42,98,52,30,42,37,36,47,31,38,29,51,37,65,68,40,51,51,54,49,55,71,32,70,67,48,39,53,49,48,51,50,44,47,72,72,47,54,47,71,36,48,45,16,38,36,39,40,38,35,47,32,50,60,61,35,39,39,48,39,33,30,16,30,40,85,50,72,68,24,58,58,49,36,71,42,73,31,52,79,74,36,52,37,69,53,24,45,51,73,50,82,78,76,71,92,58,89,76,80,74,54,66,127